Protein AF-A0A7S0AFU8-F1 (afdb_monomer_lite)

Secondary structure (DSSP, 8-state):
---SEETTEE-TTSBHHHHHHHHHHHHHTS-S---TTPPPP---------HHHHHHHHH---SS----EEEE-TTPBP-SS-S--TTEEEE--TTT-TTSS--SSTTS----SSEEEEEEE-GGGEEE-TT--EEEE--HHHHHHHHHHTTT--TTS-EEEEEEESEEETTTTEEES-EEEEEE-TTT-SSPPPHHHHHHHHHHHHT--GGGSHHHHHHHHTT-

Sequence (224 aa):
MDVLVWGDVDLATAEAECRMFWLESRFAELPEWRPRRARPLHLVSATPATQEALARAYQSDVGYVKDSFQFVHREGHYCISEPVTPLVLMWRDRQLSRYVVDTPDQEGKVLPERQAVVLELRGGGRLRTADHCIVAQLSEEGLVHAQGLAHGKGPKSKALLRCEVSSVDIMARQLAGVHAVAHVAARSRVWADSWGRIVFQHLHRQGEAGAISFDALMGIASGN

Foldseek 3Di:
DWDQDDDPDGCQFPFRLVGLVVCVVVVVVDDPDDDPPDDDDDDDHDDPLALVVLVCVLPDDPVDQAAWDKAAARRDGHDPPAPDDPRIDIAGDVSRRLPLAPDPDPRSPDDDPFHKWKWWQAPQQFTAASVGDGADGDDPVQQVVLCVQCVVPHHVDRWIFIWTFDDADLVVSYTHPIHTDHTDDCVRPVGTHHSVSSVSNRCVVVVVCPCRDSVVVSVVSVVD

Organism: NCBI:txid73915

Structure (mmCIF, N/CA/C/O backbone):
data_AF-A0A7S0AFU8-F1
#
_entry.id   AF-A0A7S0AFU8-F1
#
loop_
_atom_site.group_PDB
_atom_site.id
_atom_site.type_symbol
_atom_site.label_atom_id
_atom_site.label_alt_id
_atom_site.label_comp_id
_atom_site.label_asym_id
_atom_site.label_entity_id
_atom_site.label_seq_id
_atom_site.pdbx_PDB_ins_code
_atom_site.Cartn_x
_atom_site.Cartn_y
_atom_site.Cartn_z
_atom_site.occupancy
_atom_site.B_iso_or_equiv
_atom_site.auth_seq_id
_atom_site.auth_comp_id
_atom_site.auth_asym_id
_atom_site.auth_atom_id
_atom_site.pdbx_PDB_model_num
ATOM 1 N N . MET A 1 1 ? 12.570 -6.191 -7.787 1.00 86.50 1 MET A N 1
ATOM 2 C CA . MET A 1 1 ? 11.657 -5.035 -7.852 1.00 86.50 1 MET A CA 1
ATOM 3 C C . MET A 1 1 ? 12.382 -3.747 -7.531 1.00 86.50 1 MET A C 1
ATOM 5 O O . MET A 1 1 ? 12.033 -2.758 -8.137 1.00 86.50 1 MET A O 1
ATOM 9 N N . ASP A 1 2 ? 13.354 -3.727 -6.613 1.00 94.12 2 ASP A N 1
ATOM 10 C CA . ASP A 1 2 ? 14.108 -2.507 -6.315 1.00 94.12 2 ASP A CA 1
ATOM 11 C C . ASP A 1 2 ? 15.508 -2.849 -5.768 1.00 94.12 2 ASP A C 1
ATOM 13 O O . ASP A 1 2 ? 15.746 -4.000 -5.386 1.00 94.12 2 ASP A O 1
ATOM 17 N N . VAL A 1 3 ? 16.413 -1.871 -5.726 1.00 95.00 3 VAL A N 1
ATOM 18 C CA . VAL A 1 3 ? 17.765 -1.983 -5.159 1.00 95.00 3 VAL A CA 1
ATOM 19 C C . VAL A 1 3 ? 18.078 -0.750 -4.310 1.00 95.00 3 VAL A C 1
ATOM 21 O O . VAL A 1 3 ? 17.892 0.385 -4.739 1.00 95.00 3 VAL A O 1
ATOM 24 N N . LEU A 1 4 ? 18.531 -0.983 -3.076 1.00 95.44 4 LEU A N 1
ATOM 25 C CA . LEU A 1 4 ? 18.943 0.081 -2.147 1.00 95.44 4 LEU A CA 1
ATOM 26 C C . LEU A 1 4 ? 20.451 0.116 -1.958 1.00 95.44 4 LEU A C 1
ATOM 28 O O . LEU A 1 4 ? 21.018 1.178 -1.762 1.00 95.44 4 LEU A O 1
ATOM 32 N N . VAL A 1 5 ? 21.088 -1.051 -2.008 1.00 95.25 5 VAL A N 1
ATOM 33 C CA . VAL A 1 5 ? 22.531 -1.203 -1.864 1.00 95.25 5 VAL A CA 1
ATOM 34 C C . VAL A 1 5 ? 22.975 -2.307 -2.809 1.00 95.25 5 VAL A C 1
ATOM 36 O O . VAL A 1 5 ? 22.337 -3.363 -2.872 1.00 95.25 5 VAL A O 1
ATOM 39 N N . TRP A 1 6 ? 24.067 -2.078 -3.533 1.00 93.81 6 TRP A N 1
ATOM 40 C CA . TRP A 1 6 ? 24.709 -3.095 -4.358 1.00 93.81 6 TRP A CA 1
ATOM 41 C C . TRP A 1 6 ? 26.222 -3.058 -4.147 1.00 93.81 6 TRP A C 1
ATOM 43 O O . TRP A 1 6 ? 26.888 -2.121 -4.579 1.00 93.81 6 TRP A O 1
ATOM 53 N N . GLY A 1 7 ? 26.771 -4.087 -3.497 1.00 92.19 7 GLY A N 1
ATOM 54 C CA . GLY A 1 7 ? 28.172 -4.075 -3.079 1.00 92.19 7 GLY A CA 1
ATOM 55 C C . GLY A 1 7 ? 28.420 -2.967 -2.054 1.00 92.19 7 GLY A C 1
ATOM 56 O O . GLY A 1 7 ? 27.822 -2.978 -0.981 1.00 92.19 7 GLY A O 1
ATOM 57 N N . ASP A 1 8 ? 29.290 -2.028 -2.403 1.00 94.50 8 ASP A N 1
ATOM 58 C CA . ASP A 1 8 ? 29.643 -0.827 -1.642 1.00 94.50 8 ASP A CA 1
ATOM 59 C C . ASP A 1 8 ? 28.890 0.438 -2.099 1.00 94.50 8 ASP A C 1
ATOM 61 O O . ASP A 1 8 ? 29.089 1.512 -1.532 1.00 94.50 8 ASP A O 1
ATOM 65 N N . VAL A 1 9 ? 28.004 0.324 -3.094 1.00 94.94 9 VAL A N 1
ATOM 66 C CA . VAL A 1 9 ? 27.222 1.449 -3.618 1.00 94.94 9 VAL A CA 1
ATOM 67 C C . VAL A 1 9 ? 25.900 1.574 -2.865 1.00 94.94 9 VAL A C 1
ATOM 69 O O . VAL A 1 9 ? 25.057 0.675 -2.931 1.00 94.94 9 VAL A O 1
ATOM 72 N N . ASP A 1 10 ? 25.708 2.708 -2.187 1.00 95.12 10 ASP A N 1
ATOM 73 C CA . ASP A 1 10 ? 24.428 3.124 -1.608 1.00 95.12 10 ASP A CA 1
ATOM 74 C C . ASP A 1 10 ? 23.585 3.856 -2.661 1.00 95.12 10 ASP A C 1
ATOM 76 O O . ASP A 1 10 ? 24.019 4.833 -3.271 1.00 95.12 10 ASP A O 1
ATOM 80 N N . LEU A 1 11 ? 22.373 3.357 -2.878 1.00 95.81 11 LEU A N 1
ATOM 81 C CA . LEU A 1 11 ? 21.388 3.876 -3.817 1.00 95.81 11 LEU A CA 1
ATOM 82 C C . LEU A 1 11 ? 20.116 4.344 -3.100 1.00 95.81 11 LEU A C 1
ATOM 84 O O . LEU A 1 11 ? 19.164 4.725 -3.770 1.00 95.81 11 LEU A O 1
ATOM 88 N N . ALA A 1 12 ? 20.048 4.332 -1.766 1.00 91.62 12 ALA A N 1
ATOM 89 C CA . ALA A 1 12 ? 18.818 4.628 -1.027 1.00 91.62 12 ALA A CA 1
ATOM 90 C C . ALA A 1 12 ? 18.264 6.039 -1.300 1.00 91.62 12 ALA A C 1
ATOM 92 O O . ALA A 1 12 ? 17.051 6.246 -1.265 1.00 91.62 12 ALA A O 1
ATOM 93 N N . THR A 1 13 ? 19.143 6.999 -1.597 1.00 92.25 13 THR A N 1
ATOM 94 C CA . THR A 1 13 ? 18.786 8.391 -1.913 1.00 92.25 13 THR A CA 1
ATOM 95 C C . THR A 1 13 ? 18.665 8.671 -3.410 1.00 92.25 13 THR A C 1
ATOM 97 O O . THR A 1 13 ? 18.338 9.796 -3.778 1.00 92.25 13 THR A O 1
ATOM 100 N N . ALA A 1 14 ? 18.924 7.682 -4.269 1.00 96.50 14 ALA A N 1
ATOM 101 C CA . ALA A 1 14 ? 18.793 7.839 -5.708 1.00 96.50 14 ALA A CA 1
ATOM 102 C C . ALA A 1 14 ? 17.320 7.806 -6.144 1.00 96.50 14 ALA A C 1
ATOM 104 O O . ALA A 1 14 ? 16.474 7.128 -5.549 1.00 96.50 14 ALA A O 1
ATOM 105 N N . GLU A 1 15 ? 17.034 8.506 -7.236 1.00 97.50 15 GLU A N 1
ATOM 106 C CA . GLU A 1 15 ? 15.752 8.445 -7.932 1.00 97.50 15 GLU A CA 1
ATOM 107 C C . GLU A 1 15 ? 15.423 7.007 -8.352 1.00 97.50 15 GLU A C 1
ATOM 109 O O . GLU A 1 15 ? 16.309 6.227 -8.715 1.00 97.50 15 GLU A O 1
ATOM 114 N N . ALA A 1 16 ? 14.140 6.641 -8.325 1.00 96.94 16 ALA A N 1
ATOM 115 C CA . ALA A 1 16 ? 13.694 5.305 -8.696 1.00 96.94 16 ALA A CA 1
ATOM 116 C C . ALA A 1 16 ? 14.184 4.887 -10.087 1.00 96.94 16 ALA A C 1
ATOM 118 O O . ALA A 1 16 ? 14.636 3.758 -10.231 1.00 96.94 16 ALA A O 1
ATOM 119 N N . GLU A 1 17 ? 14.160 5.769 -11.089 1.00 96.56 17 GLU A N 1
ATOM 120 C CA . GLU A 1 17 ? 14.637 5.445 -12.442 1.00 96.56 17 GLU A CA 1
ATOM 121 C C . GLU A 1 17 ? 16.113 5.014 -12.453 1.00 96.56 17 GLU A C 1
ATOM 123 O O . GLU A 1 17 ? 16.451 3.990 -13.050 1.00 96.56 17 GLU A O 1
ATOM 128 N N . CYS A 1 18 ? 16.972 5.712 -11.703 1.00 96.88 18 CYS A N 1
ATOM 129 C CA . CYS A 1 18 ? 18.376 5.338 -11.528 1.00 96.88 18 CYS A CA 1
ATOM 130 C C . CYS A 1 18 ? 18.518 3.964 -10.853 1.00 96.88 18 CYS A C 1
ATOM 132 O O . CYS A 1 18 ? 19.282 3.113 -11.316 1.00 96.88 18 CYS A O 1
ATOM 134 N N . ARG A 1 19 ? 17.740 3.708 -9.793 1.00 97.19 19 ARG A N 1
ATOM 135 C CA . ARG A 1 19 ? 17.764 2.427 -9.063 1.00 97.19 19 ARG A CA 1
ATOM 136 C C . ARG A 1 19 ? 17.305 1.269 -9.945 1.00 97.19 19 ARG A C 1
ATOM 138 O O . ARG A 1 19 ? 17.951 0.224 -9.960 1.00 97.19 19 ARG A O 1
ATOM 145 N N . MET A 1 20 ? 16.244 1.461 -10.727 1.00 96.31 20 MET A N 1
ATOM 146 C CA . MET A 1 20 ? 15.755 0.446 -11.662 1.00 96.31 20 MET A CA 1
ATOM 147 C C . MET A 1 20 ? 16.785 0.167 -12.756 1.00 96.31 20 MET A C 1
ATOM 149 O O . MET A 1 20 ? 17.141 -0.992 -12.951 1.00 96.31 20 MET A O 1
ATOM 153 N N . PHE A 1 21 ? 17.341 1.203 -13.391 1.00 95.56 21 PHE A N 1
ATOM 154 C CA . PHE A 1 21 ? 18.407 1.046 -14.384 1.00 95.56 21 PHE A CA 1
ATOM 155 C C . PHE A 1 21 ? 19.613 0.280 -13.818 1.00 95.56 21 PHE A C 1
ATOM 157 O O . PHE A 1 21 ? 20.119 -0.656 -14.443 1.00 95.56 21 PHE A O 1
ATOM 164 N N . TRP A 1 22 ? 20.054 0.638 -12.607 1.00 96.12 22 TRP A N 1
ATOM 165 C CA . TRP A 1 22 ? 21.162 -0.038 -11.939 1.00 96.12 22 TRP A CA 1
ATOM 166 C C . TRP A 1 22 ? 20.851 -1.509 -11.666 1.00 96.12 22 TRP A C 1
ATOM 168 O O . TRP A 1 22 ? 21.683 -2.375 -11.941 1.00 96.12 22 TRP A O 1
ATOM 178 N N . LEU A 1 23 ? 19.654 -1.801 -11.147 1.00 95.75 23 LEU A N 1
ATOM 179 C CA . LEU A 1 23 ? 19.212 -3.166 -10.886 1.00 95.75 23 LEU A CA 1
ATOM 180 C C . LEU A 1 23 ? 19.232 -4.001 -12.167 1.00 95.75 23 LEU A C 1
ATOM 182 O O . LEU A 1 23 ? 19.777 -5.098 -12.143 1.00 95.75 23 LEU A O 1
ATOM 186 N N . GLU A 1 24 ? 18.673 -3.501 -13.269 1.00 95.31 24 GLU A N 1
ATOM 187 C CA . GLU A 1 24 ? 18.643 -4.233 -14.540 1.00 95.31 24 GLU A CA 1
ATOM 188 C C . GLU A 1 24 ? 20.052 -4.512 -15.072 1.00 95.31 24 GLU A C 1
ATOM 190 O O . GLU A 1 24 ? 20.374 -5.659 -15.389 1.00 95.31 24 GLU A O 1
ATOM 195 N N . SER A 1 25 ? 20.909 -3.488 -15.088 1.00 94.50 25 SER A N 1
ATOM 196 C CA . SER A 1 25 ? 22.300 -3.596 -15.538 1.00 94.50 25 SER A CA 1
ATOM 197 C C . SER A 1 25 ? 23.081 -4.635 -14.726 1.00 94.50 25 SER A C 1
ATOM 199 O O . SER A 1 25 ? 23.663 -5.567 -15.280 1.00 94.50 25 SER A O 1
ATOM 201 N N . ARG A 1 26 ? 23.014 -4.559 -13.392 1.00 94.12 26 ARG A N 1
ATOM 202 C CA . ARG A 1 26 ? 23.728 -5.497 -12.516 1.00 94.12 26 ARG A CA 1
ATOM 203 C C . ARG A 1 26 ? 23.141 -6.896 -12.514 1.00 94.12 26 ARG A C 1
ATOM 205 O O . ARG A 1 26 ? 23.872 -7.865 -12.322 1.00 94.12 26 ARG A O 1
ATOM 212 N N . PHE A 1 27 ? 21.837 -7.022 -12.726 1.00 92.75 27 PHE A N 1
ATOM 213 C CA . PHE A 1 27 ? 21.200 -8.325 -12.832 1.00 92.75 27 PHE A CA 1
ATOM 214 C C . PHE A 1 27 ? 21.650 -9.072 -14.093 1.00 92.75 27 PHE A C 1
ATOM 216 O O . PHE A 1 27 ? 21.851 -10.284 -14.027 1.00 92.75 27 PHE A O 1
ATOM 223 N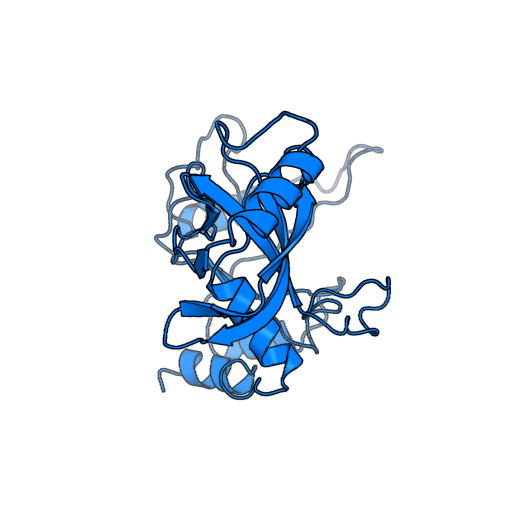 N . ALA A 1 28 ? 21.852 -8.362 -15.210 1.00 92.81 28 ALA A N 1
ATOM 224 C CA . ALA A 1 28 ? 22.353 -8.935 -16.461 1.00 92.81 28 ALA A CA 1
ATOM 225 C C . ALA A 1 28 ? 23.799 -9.460 -16.356 1.00 92.81 28 ALA A C 1
ATOM 227 O O . ALA A 1 28 ? 24.170 -10.386 -17.072 1.00 92.81 28 ALA A O 1
ATOM 228 N N . GLU A 1 29 ? 24.600 -8.906 -15.444 1.00 91.94 29 GLU A N 1
ATOM 229 C CA . GLU A 1 29 ? 25.978 -9.344 -15.174 1.00 91.94 29 GLU A CA 1
ATOM 230 C C . GLU A 1 29 ? 26.063 -10.561 -14.233 1.00 91.94 29 GLU A C 1
ATOM 232 O O . GLU A 1 29 ? 27.147 -11.116 -14.034 1.00 91.94 29 GLU A O 1
ATOM 237 N N . LEU A 1 30 ? 24.951 -10.985 -13.615 1.00 88.81 30 LEU A N 1
ATOM 238 C CA . LEU A 1 30 ? 24.981 -12.109 -12.681 1.00 88.81 30 LEU A CA 1
ATOM 239 C C . LEU A 1 30 ? 25.351 -13.409 -13.409 1.00 88.81 30 LEU A C 1
ATOM 241 O O . LEU A 1 30 ? 24.742 -13.737 -14.428 1.00 88.81 30 LEU A O 1
ATOM 245 N N . PRO A 1 31 ? 26.278 -14.212 -12.855 1.00 84.56 31 PRO A N 1
ATOM 246 C CA . PRO A 1 31 ? 26.630 -15.484 -13.459 1.00 84.56 31 PRO A CA 1
ATOM 247 C C . PRO A 1 31 ? 25.420 -16.426 -13.473 1.00 84.56 31 PRO A C 1
ATOM 249 O O . PRO A 1 31 ? 24.636 -16.482 -12.518 1.00 84.56 31 PRO A O 1
ATOM 252 N N . GLU A 1 32 ? 25.309 -17.226 -14.536 1.00 78.38 32 GLU A N 1
ATOM 253 C CA . GLU A 1 32 ? 24.321 -18.310 -14.626 1.00 78.38 32 GLU A CA 1
ATOM 254 C C . GLU A 1 32 ? 24.517 -19.338 -13.504 1.00 78.38 32 GLU A C 1
ATOM 256 O O . GLU A 1 32 ? 23.560 -19.928 -12.994 1.00 78.38 32 GLU A O 1
ATOM 261 N N . TRP A 1 33 ? 25.772 -19.526 -13.079 1.00 75.62 33 TRP A N 1
ATOM 262 C CA . TRP A 1 33 ? 26.111 -20.389 -11.960 1.00 75.62 33 TRP A CA 1
ATOM 263 C C . TRP A 1 33 ? 25.533 -19.837 -10.656 1.00 75.62 33 TRP A C 1
ATOM 265 O O . TRP A 1 33 ? 25.866 -18.737 -10.211 1.00 75.62 33 TRP A O 1
ATOM 275 N N . ARG A 1 34 ? 24.694 -20.645 -10.002 1.00 77.06 34 ARG A N 1
ATOM 276 C CA . ARG A 1 34 ? 24.129 -20.334 -8.689 1.00 77.06 34 ARG A CA 1
ATOM 277 C C . ARG A 1 34 ? 24.609 -21.348 -7.647 1.00 77.06 34 ARG A C 1
ATOM 279 O O . ARG A 1 34 ? 24.618 -22.551 -7.926 1.00 77.06 34 ARG A O 1
ATOM 286 N N . PRO A 1 35 ? 24.964 -20.910 -6.424 1.00 79.19 35 PRO A N 1
ATOM 287 C CA . PRO A 1 35 ? 25.248 -21.826 -5.326 1.00 79.19 35 PRO A CA 1
ATOM 288 C C . PRO A 1 35 ? 24.086 -22.804 -5.114 1.00 79.19 35 PRO A C 1
ATOM 290 O O . PRO A 1 35 ? 22.927 -22.406 -5.185 1.00 79.19 35 PRO A O 1
ATOM 293 N N . ARG A 1 36 ? 24.369 -24.066 -4.760 1.00 79.62 36 ARG A N 1
ATOM 294 C CA . ARG A 1 36 ? 23.344 -25.127 -4.595 1.00 79.62 36 ARG A CA 1
ATOM 295 C C . ARG A 1 36 ? 22.186 -24.781 -3.645 1.00 79.62 36 ARG A C 1
ATOM 297 O O . ARG A 1 36 ? 21.141 -25.416 -3.711 1.00 79.62 36 ARG A O 1
ATOM 304 N N . ARG A 1 37 ? 22.379 -23.827 -2.731 1.00 85.81 37 ARG A N 1
ATOM 305 C CA . ARG A 1 37 ? 21.369 -23.380 -1.754 1.00 85.81 37 ARG A CA 1
ATOM 306 C C . ARG A 1 37 ? 20.772 -22.007 -2.075 1.00 85.81 37 ARG A C 1
ATOM 308 O O . ARG A 1 37 ? 19.931 -21.531 -1.318 1.00 85.81 37 ARG A O 1
ATOM 315 N N . ALA A 1 38 ? 21.209 -21.361 -3.153 1.00 84.81 38 ALA A N 1
ATOM 316 C CA . ALA A 1 38 ? 20.675 -20.071 -3.556 1.00 84.81 38 ALA A CA 1
ATOM 317 C C . ALA A 1 38 ? 19.287 -20.251 -4.180 1.00 84.81 38 ALA A C 1
ATOM 319 O O . ALA A 1 38 ? 19.050 -21.173 -4.962 1.00 84.81 38 ALA A O 1
ATOM 320 N N . ARG A 1 39 ? 18.362 -19.357 -3.832 1.00 86.75 39 ARG A N 1
ATOM 321 C CA . ARG A 1 39 ? 17.075 -19.270 -4.524 1.00 86.75 39 ARG A CA 1
ATOM 322 C C . ARG A 1 39 ? 17.283 -18.608 -5.891 1.00 86.75 39 ARG A C 1
ATOM 324 O O . ARG A 1 39 ? 18.128 -17.714 -5.989 1.00 86.75 39 ARG A O 1
ATOM 331 N N . PRO A 1 40 ? 16.534 -19.014 -6.931 1.00 84.50 40 PRO A N 1
ATOM 332 C CA . PRO A 1 40 ? 16.529 -18.286 -8.189 1.00 84.50 40 PRO A CA 1
ATOM 333 C C . PRO A 1 40 ? 16.083 -16.850 -7.932 1.00 84.50 40 PRO A C 1
ATOM 335 O O . PRO A 1 40 ? 15.083 -16.617 -7.251 1.00 84.50 40 PRO A O 1
ATOM 338 N N . LEU A 1 41 ? 16.839 -15.898 -8.464 1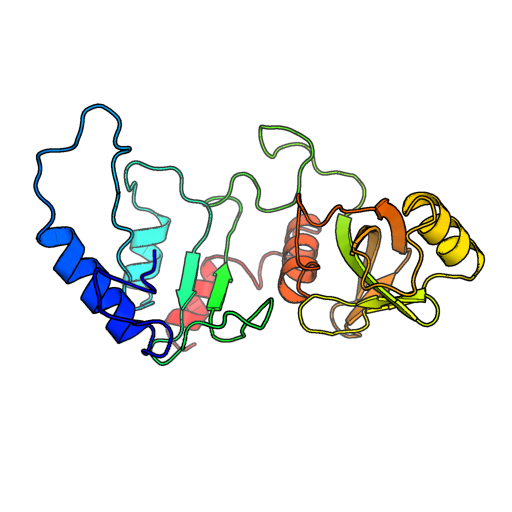.00 86.94 41 LEU A N 1
ATOM 339 C CA . LEU A 1 41 ? 16.399 -14.517 -8.537 1.00 86.94 41 LEU A CA 1
ATOM 340 C C . LEU A 1 41 ? 15.727 -14.315 -9.891 1.00 86.94 41 LEU A C 1
ATOM 342 O O . LEU A 1 41 ? 16.235 -14.797 -10.905 1.00 86.94 41 LEU A O 1
ATOM 346 N N . HIS A 1 42 ? 14.613 -13.593 -9.888 1.00 87.62 42 HIS A N 1
ATOM 347 C CA . HIS A 1 42 ? 13.917 -13.149 -11.088 1.00 87.62 42 HIS A CA 1
ATOM 348 C C . HIS A 1 42 ? 13.850 -11.627 -11.067 1.00 87.62 42 HIS A C 1
ATOM 350 O O . HIS A 1 42 ? 13.452 -11.026 -10.065 1.00 87.62 42 HIS A O 1
ATOM 356 N N . LEU A 1 43 ? 14.265 -11.012 -12.169 1.00 90.12 43 LEU A N 1
ATOM 357 C CA . LEU A 1 43 ? 14.122 -9.581 -12.363 1.00 90.12 43 LEU A CA 1
ATOM 358 C C . LEU A 1 43 ? 12.665 -9.275 -12.712 1.00 90.12 43 LEU A C 1
ATOM 360 O O . LEU A 1 43 ? 12.073 -9.909 -13.582 1.00 90.12 43 LEU A O 1
ATOM 364 N N . VAL A 1 44 ? 12.103 -8.289 -12.024 1.00 90.44 44 VAL A N 1
ATOM 365 C CA . VAL A 1 44 ? 10.840 -7.659 -12.407 1.00 90.44 44 VAL A CA 1
ATOM 366 C C . VAL A 1 44 ? 11.224 -6.290 -12.937 1.00 90.44 44 VAL A C 1
ATOM 368 O O . VAL A 1 44 ? 11.581 -5.419 -12.144 1.00 90.44 44 VAL A O 1
ATOM 371 N N . SER A 1 45 ? 11.238 -6.161 -14.261 1.00 89.31 45 SER A N 1
ATOM 372 C CA . SER A 1 45 ? 11.642 -4.938 -14.950 1.00 89.31 45 SER A CA 1
ATOM 373 C C . SER A 1 45 ? 10.631 -3.820 -14.754 1.00 89.31 45 SER A C 1
ATOM 375 O O . SER A 1 45 ? 9.418 -4.038 -14.836 1.00 89.31 45 SER A O 1
ATOM 377 N N . ALA A 1 46 ? 11.142 -2.612 -14.532 1.00 92.75 46 ALA A N 1
ATOM 378 C CA . ALA A 1 46 ? 10.328 -1.411 -14.551 1.00 92.75 46 ALA A CA 1
ATOM 379 C C . ALA A 1 46 ? 10.128 -0.982 -16.007 1.00 92.75 46 ALA A C 1
ATOM 381 O O . ALA A 1 46 ? 11.073 -0.920 -16.786 1.00 92.75 46 ALA A O 1
ATOM 382 N N . THR A 1 47 ? 8.891 -0.680 -16.384 1.00 93.38 47 THR A N 1
ATOM 383 C CA . THR A 1 47 ? 8.573 -0.180 -17.725 1.00 93.38 47 THR A CA 1
ATOM 384 C C . THR A 1 47 ? 7.777 1.112 -17.609 1.00 93.38 47 THR A C 1
ATOM 386 O O . THR A 1 47 ? 7.049 1.291 -16.627 1.00 93.38 47 THR A O 1
ATOM 389 N N . PRO A 1 48 ? 7.902 2.042 -18.574 1.00 94.31 48 PRO A N 1
ATOM 390 C CA . PRO A 1 48 ? 7.016 3.193 -18.635 1.00 94.31 48 PRO A CA 1
ATOM 391 C C . PRO A 1 48 ? 5.555 2.737 -18.623 1.00 94.31 48 PRO A C 1
ATOM 393 O O . PRO A 1 48 ? 5.184 1.837 -19.374 1.00 94.31 48 PRO A O 1
ATOM 396 N N . ALA A 1 49 ? 4.731 3.367 -17.788 1.00 94.12 49 ALA A N 1
ATOM 397 C CA . ALA A 1 49 ? 3.316 3.037 -17.632 1.00 94.12 49 ALA A CA 1
ATOM 398 C C . ALA A 1 49 ? 2.465 3.565 -18.804 1.00 94.12 49 ALA A C 1
ATOM 400 O O . ALA A 1 49 ? 1.514 4.315 -18.599 1.00 94.12 49 ALA A O 1
ATOM 401 N N . THR A 1 50 ? 2.830 3.214 -20.040 1.00 94.44 50 THR A N 1
ATOM 402 C CA . THR A 1 50 ? 2.010 3.513 -21.219 1.00 94.44 50 THR A CA 1
ATOM 403 C C . THR A 1 50 ? 0.825 2.562 -21.289 1.00 94.44 50 THR A C 1
ATOM 405 O O . THR A 1 50 ? 0.840 1.470 -20.712 1.00 94.44 50 THR A O 1
ATOM 408 N N . GLN A 1 51 ? -0.196 2.956 -22.044 1.00 94.38 51 GLN A N 1
ATOM 409 C CA . GLN A 1 51 ? -1.374 2.134 -22.284 1.00 94.38 51 GLN A CA 1
ATOM 410 C C . GLN A 1 51 ? -0.998 0.748 -22.845 1.00 94.38 51 GLN A C 1
ATOM 412 O O . GLN A 1 51 ? -1.481 -0.280 -22.372 1.00 94.38 51 GLN A O 1
ATOM 417 N N . GLU A 1 52 ? -0.074 0.693 -23.805 1.00 95.06 52 GLU A N 1
ATOM 418 C CA . GLU A 1 52 ? 0.382 -0.555 -24.424 1.00 95.06 52 GLU A CA 1
ATOM 419 C C . GLU A 1 52 ? 1.153 -1.435 -23.437 1.00 95.06 52 GLU A C 1
ATOM 421 O O . GLU A 1 52 ? 0.984 -2.658 -23.433 1.00 95.06 52 GLU A O 1
ATOM 426 N N . ALA A 1 53 ? 2.003 -0.828 -22.601 1.00 94.56 53 ALA A N 1
ATOM 427 C CA . ALA A 1 53 ? 2.766 -1.545 -21.587 1.00 94.56 53 ALA A CA 1
ATOM 428 C C . ALA A 1 53 ? 1.839 -2.151 -20.525 1.00 94.56 53 ALA A C 1
ATOM 430 O O . ALA A 1 53 ? 1.996 -3.323 -20.177 1.00 94.56 53 ALA A O 1
ATOM 431 N N . LEU A 1 54 ? 0.833 -1.396 -20.073 1.00 95.19 54 LEU A N 1
ATOM 432 C CA . LEU A 1 54 ? -0.169 -1.862 -19.115 1.00 95.19 54 LEU A CA 1
ATOM 433 C C . LEU A 1 54 ? -1.033 -2.985 -19.686 1.00 95.19 54 LEU A C 1
ATOM 435 O O . LEU A 1 54 ? -1.156 -4.029 -19.048 1.00 95.19 54 LEU A O 1
ATOM 439 N N . ALA A 1 55 ? -1.568 -2.825 -20.901 1.00 95.44 55 ALA A N 1
ATOM 440 C CA . ALA A 1 55 ? -2.341 -3.873 -21.573 1.00 95.44 55 ALA A CA 1
ATOM 441 C C . ALA A 1 55 ? -1.535 -5.169 -21.707 1.00 95.44 55 ALA A C 1
ATOM 443 O O . ALA A 1 55 ? -2.017 -6.253 -21.365 1.00 95.44 55 ALA A O 1
ATOM 444 N N . ARG A 1 56 ? -0.274 -5.053 -22.141 1.00 94.88 56 ARG A N 1
ATOM 445 C CA . ARG A 1 56 ? 0.631 -6.195 -22.263 1.00 94.88 56 ARG A CA 1
ATOM 446 C C . ARG A 1 56 ? 0.879 -6.850 -20.911 1.00 94.88 56 ARG A C 1
ATOM 448 O O . ARG A 1 56 ? 0.716 -8.058 -20.807 1.00 94.88 56 ARG A O 1
ATOM 455 N N . ALA A 1 57 ? 1.235 -6.076 -19.886 1.00 93.38 57 ALA A N 1
ATOM 456 C CA . ALA A 1 57 ? 1.509 -6.592 -18.547 1.00 93.38 57 ALA A CA 1
ATOM 457 C C . ALA A 1 57 ? 0.272 -7.234 -17.900 1.00 93.38 57 ALA A C 1
ATOM 459 O O . ALA A 1 57 ? 0.405 -8.194 -17.142 1.00 93.38 57 ALA A O 1
ATOM 460 N N . TYR A 1 58 ? -0.932 -6.748 -18.210 1.00 95.19 58 TYR A N 1
ATOM 461 C CA . TYR A 1 58 ? -2.192 -7.292 -17.705 1.00 95.19 58 TYR A CA 1
ATOM 462 C C . TYR A 1 58 ? -2.501 -8.667 -18.303 1.00 95.19 58 TYR A C 1
ATOM 464 O O . TYR A 1 58 ? -2.869 -9.593 -17.576 1.00 95.19 58 TYR A O 1
ATOM 472 N N . GLN A 1 59 ? -2.260 -8.831 -19.604 1.00 93.12 59 GLN A N 1
ATOM 473 C CA . GLN A 1 59 ? -2.613 -10.036 -20.359 1.00 93.12 59 GLN A CA 1
ATOM 474 C C . GLN A 1 59 ? -1.499 -11.088 -20.411 1.00 93.12 59 GLN A C 1
ATOM 476 O O . GLN A 1 59 ? -1.792 -12.273 -20.542 1.00 93.12 59 GLN A O 1
ATOM 481 N N . SER A 1 60 ? -0.228 -10.689 -20.311 1.00 90.88 60 SER A N 1
ATOM 482 C CA . SER A 1 60 ? 0.899 -11.603 -20.510 1.00 90.88 60 SER A CA 1
ATOM 483 C C . SER A 1 60 ? 1.023 -12.644 -19.401 1.00 90.88 60 SER A C 1
ATOM 485 O O . SER A 1 60 ? 0.835 -12.346 -18.222 1.00 90.88 60 SER A O 1
ATOM 487 N N . ASP A 1 61 ? 1.408 -13.864 -19.760 1.00 89.38 61 ASP A N 1
ATOM 488 C CA . ASP A 1 61 ? 1.972 -14.801 -18.794 1.00 89.38 61 ASP A CA 1
ATOM 489 C C . ASP A 1 61 ? 3.475 -14.520 -18.665 1.00 89.38 61 ASP A C 1
ATOM 491 O O . ASP A 1 61 ? 4.198 -14.450 -19.659 1.00 89.38 61 ASP A O 1
ATOM 495 N N . VAL A 1 62 ? 3.931 -14.305 -17.435 1.00 86.31 62 VAL A N 1
ATOM 496 C CA . VAL A 1 62 ? 5.328 -13.995 -17.093 1.00 86.31 62 VAL A CA 1
ATOM 497 C C . VAL A 1 62 ? 5.995 -15.142 -16.325 1.00 86.31 62 VAL A C 1
ATOM 499 O O . VAL A 1 62 ? 7.072 -14.970 -15.758 1.00 86.31 62 VAL A O 1
ATOM 502 N N . GLY A 1 63 ? 5.364 -16.324 -16.298 1.00 87.50 63 GLY A N 1
ATOM 503 C CA . GLY A 1 63 ? 5.871 -17.517 -15.614 1.00 87.50 63 GLY A CA 1
ATOM 504 C C . GLY A 1 63 ? 5.677 -17.491 -14.096 1.00 87.50 63 GLY A C 1
ATOM 505 O O . GLY A 1 63 ? 6.204 -18.348 -13.388 1.00 87.50 63 GLY A O 1
ATOM 506 N N . TYR A 1 64 ? 4.928 -16.513 -13.586 1.00 87.62 64 TYR A N 1
ATOM 507 C CA . TYR A 1 64 ? 4.507 -16.425 -12.194 1.00 87.62 64 TYR A CA 1
ATOM 508 C C . TYR A 1 64 ? 3.117 -15.797 -12.083 1.00 87.62 64 TYR A C 1
ATOM 510 O O . TYR A 1 64 ? 2.675 -15.036 -12.945 1.00 87.62 64 TYR A O 1
ATOM 518 N N . VAL A 1 65 ? 2.429 -16.115 -10.986 1.00 87.19 65 VAL A N 1
ATOM 519 C CA . VAL A 1 65 ? 1.120 -15.538 -10.673 1.00 87.19 65 VAL A CA 1
ATOM 520 C C . VAL A 1 65 ? 1.318 -14.071 -10.308 1.00 87.19 65 VAL A C 1
ATOM 522 O O . VAL A 1 65 ? 2.019 -13.757 -9.344 1.00 87.19 65 VAL A O 1
ATOM 525 N N . LYS A 1 66 ? 0.723 -13.179 -11.102 1.00 90.69 66 LYS A N 1
ATOM 526 C CA . LYS A 1 66 ? 0.677 -11.744 -10.807 1.00 90.69 66 LYS A CA 1
ATOM 527 C C . LYS A 1 66 ? -0.154 -11.504 -9.541 1.00 90.69 66 LYS A C 1
ATOM 529 O O . LYS A 1 66 ? -0.916 -12.367 -9.127 1.00 90.69 66 LYS A O 1
ATOM 534 N N . ASP A 1 67 ? 0.034 -10.352 -8.909 1.00 91.44 67 ASP A N 1
ATOM 535 C CA . ASP A 1 67 ? -0.797 -9.928 -7.770 1.00 91.44 67 ASP A CA 1
ATOM 536 C C . ASP A 1 67 ? -1.272 -8.487 -7.952 1.00 91.44 67 ASP A C 1
ATOM 538 O O . ASP A 1 67 ? -2.445 -8.178 -7.782 1.00 91.44 67 ASP A O 1
ATOM 542 N N . SER A 1 68 ? -0.379 -7.594 -8.367 1.00 93.88 68 SER A N 1
ATOM 543 C CA . SER A 1 68 ? -0.694 -6.177 -8.527 1.00 93.88 68 SER A CA 1
ATOM 544 C C . SER A 1 68 ? 0.196 -5.521 -9.570 1.00 93.88 68 SER A C 1
ATOM 546 O O . SER A 1 68 ? 1.302 -5.9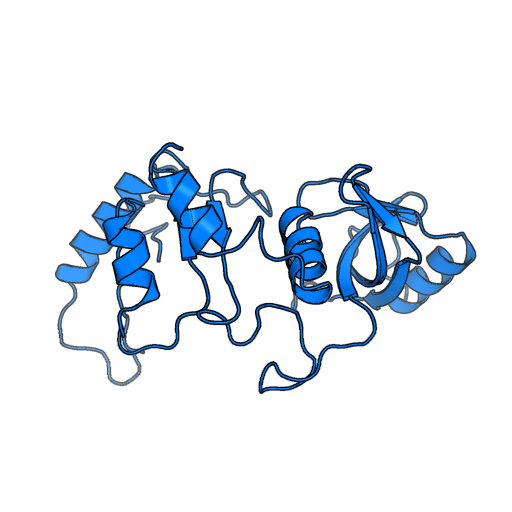95 -9.833 1.00 93.88 68 SER A O 1
ATOM 548 N N . PHE A 1 69 ? -0.234 -4.367 -10.063 1.00 95.06 69 PHE A N 1
ATOM 549 C CA . PHE A 1 69 ? 0.672 -3.368 -10.606 1.00 95.06 69 PHE A CA 1
ATOM 550 C C . PHE A 1 69 ? 1.204 -2.475 -9.497 1.00 95.06 69 PHE A C 1
ATOM 552 O O . PHE A 1 69 ? 0.460 -2.029 -8.622 1.00 95.06 69 PHE A O 1
ATOM 559 N N . GLN A 1 70 ? 2.501 -2.203 -9.568 1.00 95.00 70 GLN A N 1
ATOM 560 C CA . GLN A 1 70 ? 3.168 -1.223 -8.734 1.00 95.00 70 GLN A CA 1
ATOM 561 C C . GLN A 1 70 ? 3.626 -0.076 -9.631 1.00 95.00 70 GLN A C 1
ATOM 563 O O . GLN A 1 70 ? 4.451 -0.263 -10.522 1.00 95.00 70 GLN A O 1
ATOM 568 N N . PHE A 1 71 ? 3.077 1.106 -9.391 1.00 95.81 71 PHE A N 1
ATOM 569 C CA . PHE A 1 71 ? 3.471 2.338 -10.054 1.00 95.81 71 PHE A CA 1
ATOM 570 C C . PHE A 1 71 ? 4.458 3.063 -9.162 1.00 95.81 71 PHE A C 1
ATOM 572 O O . PHE A 1 71 ? 4.181 3.281 -7.985 1.00 95.81 71 PHE A O 1
ATOM 579 N N . VAL A 1 72 ? 5.601 3.435 -9.721 1.00 95.88 72 VAL A N 1
ATOM 580 C CA . VAL A 1 72 ? 6.652 4.165 -9.015 1.00 95.88 72 VAL A CA 1
ATOM 581 C C . VAL A 1 72 ? 6.948 5.424 -9.814 1.00 95.88 72 VAL A C 1
ATOM 583 O O . VAL A 1 72 ? 7.205 5.350 -11.016 1.00 95.88 72 VAL A O 1
ATOM 586 N N . HIS A 1 73 ? 6.890 6.581 -9.162 1.00 96.75 73 HIS A N 1
ATOM 587 C CA . HIS A 1 73 ? 7.298 7.836 -9.778 1.00 96.75 73 HIS A CA 1
ATOM 588 C C . HIS A 1 73 ? 8.797 7.788 -10.094 1.00 96.75 73 HIS A C 1
ATOM 590 O O . HIS A 1 73 ? 9.584 7.396 -9.234 1.00 96.75 73 HIS A O 1
ATOM 596 N N . ARG A 1 74 ? 9.201 8.201 -11.302 1.00 96.69 74 ARG A N 1
ATOM 597 C CA . ARG A 1 74 ? 10.596 8.081 -11.777 1.00 96.69 74 ARG A CA 1
ATOM 598 C C . ARG A 1 74 ? 11.594 8.782 -10.861 1.00 96.69 74 ARG A C 1
ATOM 600 O O . ARG A 1 74 ? 12.590 8.188 -10.469 1.00 96.69 74 ARG A O 1
ATOM 607 N N . GLU A 1 75 ? 11.241 9.986 -10.435 1.00 96.69 75 GLU A N 1
ATOM 608 C CA . GLU A 1 75 ? 12.033 10.826 -9.527 1.00 96.69 75 GLU A CA 1
ATOM 609 C C . GLU A 1 75 ? 11.796 10.477 -8.041 1.00 96.69 75 GLU A C 1
ATOM 611 O O . GLU A 1 75 ? 12.235 11.175 -7.135 1.00 96.69 75 GLU A O 1
ATOM 616 N N . GLY A 1 76 ? 11.042 9.411 -7.750 1.00 94.81 76 GLY A N 1
ATOM 617 C CA . GLY A 1 76 ? 10.717 9.026 -6.382 1.00 94.81 76 GLY A CA 1
ATOM 618 C C . GLY A 1 76 ? 11.911 8.416 -5.657 1.00 94.81 76 GLY A C 1
ATOM 619 O O . GLY A 1 76 ? 12.443 7.389 -6.077 1.00 94.81 76 GLY A O 1
ATOM 620 N N . HIS A 1 77 ? 12.306 9.012 -4.536 1.00 93.69 77 HIS A N 1
ATOM 621 C CA . HIS A 1 77 ? 13.328 8.440 -3.659 1.00 93.69 77 HIS A CA 1
ATOM 622 C C . HIS A 1 77 ? 12.737 7.313 -2.803 1.00 93.69 77 HIS A C 1
ATOM 624 O O . HIS A 1 77 ? 11.534 7.292 -2.515 1.00 93.69 77 HIS A O 1
ATOM 630 N N . TYR A 1 78 ? 13.580 6.384 -2.349 1.00 93.00 78 TYR A N 1
ATOM 631 C CA . TYR A 1 78 ? 13.127 5.347 -1.429 1.00 93.00 78 TYR A CA 1
ATOM 632 C C . TYR A 1 78 ? 12.871 5.933 -0.036 1.00 93.00 78 TYR A C 1
ATOM 634 O O . TYR A 1 78 ? 13.762 6.514 0.581 1.00 93.00 78 TYR A O 1
ATOM 642 N N . CYS A 1 79 ? 11.659 5.756 0.494 1.00 89.62 79 CYS A N 1
ATOM 643 C CA . CYS A 1 79 ? 11.309 6.257 1.821 1.00 89.62 79 CYS A CA 1
ATOM 644 C C . CYS A 1 79 ? 11.376 5.137 2.866 1.00 89.62 79 CYS A C 1
ATOM 646 O O . CYS A 1 79 ? 10.567 4.213 2.856 1.00 89.62 79 CYS A O 1
ATOM 648 N N . ILE A 1 80 ? 12.353 5.221 3.775 1.00 84.19 80 ILE A N 1
ATOM 649 C CA . ILE A 1 80 ? 12.556 4.242 4.862 1.00 84.19 80 ILE A CA 1
ATOM 650 C C . ILE A 1 80 ? 11.768 4.639 6.122 1.00 84.19 80 ILE A C 1
ATOM 652 O O . ILE A 1 80 ? 11.351 3.782 6.900 1.00 84.19 80 ILE A O 1
ATOM 656 N N . SER A 1 81 ? 11.579 5.942 6.347 1.00 83.81 81 SER A N 1
ATOM 657 C CA . SER A 1 81 ? 11.026 6.484 7.594 1.00 83.81 81 SER A CA 1
ATOM 658 C C . SER A 1 81 ? 9.503 6.578 7.625 1.00 83.81 81 SER A C 1
ATOM 660 O O . SER A 1 81 ? 8.938 6.761 8.705 1.00 83.81 81 SER A O 1
ATOM 662 N N . GLU A 1 82 ? 8.836 6.458 6.477 1.00 87.00 82 GLU A N 1
ATOM 663 C CA . GLU A 1 82 ? 7.383 6.591 6.372 1.00 87.00 82 GLU A CA 1
ATOM 664 C C . GLU A 1 82 ? 6.725 5.281 5.922 1.00 87.00 82 GLU A C 1
ATOM 666 O O . GLU A 1 82 ? 7.288 4.539 5.118 1.00 87.00 82 GLU A O 1
ATOM 671 N N . PRO A 1 83 ? 5.520 4.970 6.430 1.00 87.06 83 PRO A N 1
ATOM 672 C CA . PRO A 1 83 ? 4.819 3.740 6.074 1.00 87.06 83 PRO A CA 1
ATOM 673 C C . PRO A 1 83 ? 4.289 3.723 4.640 1.00 87.06 83 PRO A C 1
ATOM 675 O O . PRO A 1 83 ? 4.005 2.653 4.105 1.00 87.06 83 PRO A O 1
ATOM 678 N N . VAL A 1 84 ? 4.061 4.900 4.062 1.00 92.44 84 VAL A N 1
ATOM 679 C CA . VAL A 1 84 ? 3.443 5.093 2.752 1.00 92.44 84 VAL A CA 1
ATOM 680 C C . VAL A 1 84 ? 4.031 6.327 2.093 1.00 92.44 84 VAL A C 1
ATOM 682 O O . VAL A 1 84 ? 4.438 7.258 2.776 1.00 92.44 84 VAL A O 1
ATOM 685 N N . THR A 1 85 ? 4.023 6.346 0.766 1.00 92.44 85 THR A N 1
ATOM 686 C CA . THR A 1 85 ? 4.412 7.505 -0.036 1.00 92.44 85 THR A CA 1
ATOM 687 C C . THR A 1 85 ? 3.419 7.662 -1.185 1.00 92.44 85 THR A C 1
ATOM 689 O O . THR A 1 85 ? 3.008 6.653 -1.760 1.00 92.44 85 THR A O 1
ATOM 692 N N . PRO A 1 86 ? 3.022 8.893 -1.555 1.00 92.25 86 PRO A N 1
ATOM 693 C CA . PRO A 1 86 ? 2.189 9.113 -2.736 1.00 92.25 86 PRO A CA 1
ATOM 694 C C . PRO A 1 86 ? 2.922 8.782 -4.046 1.00 92.25 86 PRO A C 1
ATOM 696 O O . PRO A 1 86 ? 2.284 8.656 -5.085 1.00 92.25 86 PRO A O 1
ATOM 699 N N . LEU A 1 87 ? 4.251 8.629 -4.004 1.00 94.38 87 LEU A N 1
ATOM 700 C CA . LEU A 1 87 ? 5.091 8.345 -5.171 1.00 94.38 87 LEU A CA 1
ATOM 701 C C . LEU A 1 87 ? 5.134 6.858 -5.540 1.00 94.38 87 LEU A C 1
ATOM 703 O O . LEU A 1 87 ? 5.718 6.503 -6.563 1.00 94.38 87 LEU A O 1
ATOM 707 N N . VAL A 1 88 ? 4.544 5.989 -4.715 1.00 93.88 88 VAL A N 1
ATOM 708 C CA . VAL A 1 88 ? 4.427 4.557 -4.988 1.00 93.88 88 VAL A CA 1
ATOM 709 C C . VAL A 1 88 ? 2.983 4.137 -4.778 1.00 93.88 88 VAL A C 1
ATOM 711 O O . VAL A 1 88 ? 2.476 4.146 -3.658 1.00 93.88 88 VAL A O 1
ATOM 714 N N . LEU A 1 89 ? 2.322 3.742 -5.860 1.00 93.44 89 LEU A N 1
ATOM 715 C CA . LEU A 1 89 ? 0.933 3.304 -5.844 1.00 93.44 89 LEU A CA 1
ATOM 716 C C . LEU A 1 89 ? 0.856 1.823 -6.188 1.00 93.44 89 LEU A C 1
ATOM 718 O O . LEU A 1 89 ? 1.620 1.311 -7.003 1.00 93.44 89 LEU A O 1
ATOM 722 N N . MET A 1 90 ? -0.096 1.132 -5.573 1.00 93.38 90 MET A N 1
ATOM 723 C CA . MET A 1 90 ? -0.408 -0.253 -5.898 1.00 93.38 90 MET A CA 1
ATOM 724 C C . MET A 1 90 ? -1.839 -0.334 -6.398 1.00 93.38 90 MET A C 1
ATOM 726 O O . MET A 1 90 ? -2.757 0.157 -5.741 1.00 93.38 90 MET A O 1
ATOM 730 N N . TRP A 1 91 ? -2.021 -0.993 -7.533 1.00 94.81 91 TRP A N 1
ATOM 731 C CA . TRP A 1 91 ? -3.324 -1.266 -8.118 1.00 94.81 91 TRP A CA 1
ATOM 732 C C . TRP A 1 91 ? -3.467 -2.763 -8.365 1.00 94.81 91 TRP A C 1
ATOM 734 O O . TRP A 1 91 ? -2.511 -3.431 -8.754 1.00 94.81 91 TRP A O 1
ATOM 744 N N . ARG A 1 92 ? -4.656 -3.308 -8.131 1.00 93.56 92 ARG A N 1
ATOM 745 C CA . ARG A 1 92 ? -4.943 -4.732 -8.318 1.00 93.56 92 ARG A CA 1
ATOM 746 C C . ARG A 1 92 ? -6.422 -4.940 -8.550 1.00 93.56 92 ARG A C 1
ATOM 748 O O . ARG A 1 92 ? -7.235 -4.180 -8.054 1.00 93.56 92 ARG A O 1
ATOM 755 N N . ASP A 1 93 ? -6.778 -6.017 -9.213 1.00 93.00 93 ASP A N 1
ATOM 756 C CA . ASP A 1 93 ? -8.166 -6.407 -9.397 1.00 93.00 93 ASP A CA 1
ATOM 757 C C . ASP A 1 93 ? -8.323 -7.919 -9.213 1.00 93.00 93 ASP A C 1
ATOM 759 O O . ASP A 1 93 ? -7.391 -8.609 -8.801 1.00 93.00 93 ASP A O 1
ATOM 763 N N . ARG A 1 94 ? -9.520 -8.440 -9.501 1.00 88.56 94 ARG A N 1
ATOM 764 C CA . ARG A 1 94 ? -9.807 -9.878 -9.396 1.00 88.56 94 ARG A CA 1
ATOM 765 C C . ARG A 1 94 ? -9.091 -10.723 -10.450 1.00 88.56 94 ARG A C 1
ATOM 767 O O . ARG A 1 94 ? -8.967 -11.925 -10.243 1.00 88.56 94 ARG A O 1
ATOM 774 N N . GLN A 1 95 ? -8.667 -10.133 -11.569 1.00 90.38 95 GLN A N 1
ATOM 775 C CA . GLN A 1 95 ? -7.927 -10.865 -12.593 1.00 90.38 95 GLN A CA 1
ATOM 776 C C . GLN A 1 95 ? -6.465 -11.050 -12.179 1.00 90.38 95 GLN A C 1
ATOM 778 O O . GLN A 1 95 ? -5.921 -12.140 -12.338 1.00 90.38 95 GLN A O 1
ATOM 783 N N . LEU A 1 96 ? -5.829 -9.999 -11.653 1.00 91.00 96 LEU A N 1
ATOM 784 C CA . LEU A 1 96 ? -4.439 -10.059 -11.215 1.00 91.00 96 LEU A CA 1
ATOM 785 C C . LEU A 1 96 ? -4.293 -10.688 -9.834 1.00 91.00 96 LEU A C 1
ATOM 787 O O . LEU A 1 96 ? -3.420 -11.523 -9.661 1.00 91.00 96 LEU A O 1
ATOM 791 N N . SER A 1 97 ? -5.112 -10.310 -8.852 1.00 90.88 97 SER A N 1
ATOM 792 C CA . SER A 1 97 ? -4.930 -10.736 -7.463 1.00 90.88 97 SER A CA 1
ATOM 793 C C . SER A 1 97 ? -5.942 -11.792 -7.052 1.00 90.88 97 SER A C 1
ATOM 795 O O . SER A 1 97 ? -7.154 -11.569 -7.077 1.00 90.88 97 SER A O 1
ATOM 797 N N . ARG A 1 98 ? -5.433 -12.905 -6.515 1.00 87.00 98 ARG A N 1
ATOM 798 C CA . ARG A 1 98 ? -6.254 -13.869 -5.765 1.00 87.00 98 ARG A CA 1
ATOM 799 C C . ARG A 1 98 ? -6.877 -13.236 -4.515 1.00 87.00 98 ARG A C 1
ATOM 801 O O . ARG A 1 98 ? -7.970 -13.618 -4.118 1.00 87.00 98 ARG A O 1
ATOM 808 N N . TYR A 1 99 ? -6.190 -12.270 -3.907 1.00 88.00 99 TYR A N 1
ATOM 809 C CA . TYR A 1 99 ? -6.557 -11.656 -2.630 1.00 88.00 99 TYR A CA 1
ATOM 810 C C . TYR A 1 99 ? -6.756 -10.146 -2.781 1.00 88.00 99 TYR A C 1
ATOM 812 O O . TYR A 1 99 ? -6.140 -9.326 -2.089 1.00 88.00 99 TYR A O 1
ATOM 820 N N . VAL A 1 100 ? -7.633 -9.769 -3.715 1.00 88.19 100 VAL A N 1
ATOM 821 C CA . VAL A 1 100 ? -8.005 -8.365 -3.942 1.00 88.19 100 VAL A CA 1
ATOM 822 C C . VAL A 1 100 ? -8.657 -7.736 -2.699 1.00 88.19 100 VAL A C 1
ATOM 824 O O . VAL A 1 100 ? -8.398 -6.577 -2.371 1.00 88.19 100 VAL A O 1
ATOM 827 N N . VAL A 1 101 ? -9.449 -8.527 -1.973 1.00 90.44 101 VAL A N 1
ATOM 828 C CA . VAL A 1 101 ? -10.025 -8.216 -0.659 1.00 90.44 101 VAL A CA 1
ATOM 829 C C . VAL A 1 101 ? -9.451 -9.214 0.340 1.00 90.44 101 VAL A C 1
ATOM 831 O O . VAL A 1 101 ? -9.189 -10.360 -0.020 1.00 90.44 101 VAL A O 1
ATOM 834 N N . ASP A 1 102 ? -9.267 -8.794 1.589 1.00 86.69 102 ASP A N 1
ATOM 835 C CA . ASP A 1 102 ? -8.803 -9.686 2.646 1.00 86.69 102 ASP A CA 1
ATOM 836 C C . ASP A 1 102 ? -9.843 -10.800 2.896 1.00 86.69 102 ASP A C 1
ATOM 838 O O . ASP A 1 102 ? -10.967 -10.543 3.341 1.00 86.69 102 ASP A O 1
ATOM 842 N N . THR A 1 103 ? -9.459 -12.045 2.611 1.00 85.19 103 THR A N 1
ATOM 843 C CA . THR A 1 103 ? -10.272 -13.252 2.817 1.00 85.19 103 THR A CA 1
ATOM 844 C C . THR A 1 103 ? -9.660 -14.144 3.901 1.00 85.19 103 THR A C 1
ATOM 846 O O . THR A 1 103 ? -8.451 -14.086 4.143 1.00 85.19 103 THR A O 1
ATOM 849 N N . PRO A 1 104 ? -10.462 -14.967 4.600 1.00 79.75 104 PRO A N 1
ATOM 850 C CA . PRO A 1 104 ? -9.963 -15.868 5.630 1.00 79.75 104 PRO A CA 1
ATOM 851 C C . PRO A 1 104 ? -9.474 -17.207 5.053 1.00 79.75 104 PRO A C 1
ATOM 853 O O . PRO A 1 104 ? -8.758 -17.936 5.736 1.00 79.75 104 PRO A O 1
ATOM 856 N N . ASP A 1 105 ? -9.868 -17.550 3.825 1.00 83.00 105 ASP A N 1
ATOM 857 C CA . ASP A 1 105 ? -9.529 -18.802 3.157 1.00 83.00 105 ASP A CA 1
ATOM 858 C C . ASP A 1 105 ? -8.289 -18.675 2.257 1.00 83.00 105 ASP A C 1
ATOM 860 O O . ASP A 1 105 ? -7.951 -17.594 1.777 1.00 83.00 105 ASP A O 1
ATOM 864 N N . GLN A 1 106 ? -7.635 -19.811 1.994 1.00 81.38 106 GLN A N 1
ATOM 865 C CA . GLN A 1 106 ? -6.427 -19.907 1.158 1.00 81.38 106 GLN A CA 1
ATOM 866 C C . GLN A 1 106 ? -6.704 -19.784 -0.354 1.00 81.38 106 GLN A C 1
ATOM 868 O O . GLN A 1 106 ? -5.778 -19.846 -1.172 1.00 81.38 106 GLN A O 1
ATOM 873 N N . GLU A 1 107 ? -7.971 -19.662 -0.750 1.00 79.75 107 GLU A N 1
ATOM 874 C CA . GLU A 1 107 ? -8.382 -19.586 -2.151 1.00 79.75 107 GLU A CA 1
ATOM 875 C C . GLU A 1 107 ? -8.842 -18.185 -2.563 1.00 79.75 107 GLU A C 1
ATOM 877 O O . GLU A 1 107 ? -8.953 -17.931 -3.761 1.00 79.75 107 GLU A O 1
ATOM 882 N N . GLY A 1 108 ? -9.059 -17.266 -1.616 1.00 78.12 108 GLY A N 1
ATOM 883 C CA . GLY A 1 108 ? -9.538 -15.916 -1.918 1.00 78.12 108 GLY A CA 1
ATOM 884 C C . GLY A 1 108 ? -11.047 -15.819 -2.156 1.00 78.12 108 GLY A C 1
ATOM 885 O O . GLY A 1 108 ? -11.506 -14.833 -2.730 1.00 78.12 108 GLY A O 1
ATOM 886 N N . LYS A 1 109 ? -11.831 -16.842 -1.788 1.00 78.31 109 LYS A N 1
ATOM 887 C CA . LYS A 1 109 ? -13.234 -16.981 -2.219 1.00 78.31 109 LYS A CA 1
ATOM 888 C C . LYS A 1 109 ? -14.252 -16.506 -1.193 1.00 78.31 109 LYS A C 1
ATOM 890 O O . LYS A 1 109 ? -15.319 -16.026 -1.575 1.00 78.31 109 LYS A O 1
ATOM 895 N N . VAL A 1 110 ? -13.969 -16.666 0.096 1.00 83.69 110 VAL A N 1
ATOM 896 C CA . VAL A 1 110 ? -14.927 -16.361 1.160 1.00 83.69 110 VAL A CA 1
ATOM 897 C C . VAL A 1 110 ? -14.728 -14.918 1.593 1.00 83.69 110 VAL A C 1
ATOM 899 O O . VAL A 1 110 ? -13.707 -14.557 2.172 1.00 83.69 110 VAL A O 1
ATOM 902 N N . LEU A 1 111 ? -15.719 -14.068 1.340 1.00 83.94 111 LEU A N 1
ATOM 903 C CA . LEU A 1 111 ? -15.704 -12.707 1.862 1.00 83.94 111 LEU A CA 1
ATOM 904 C C . LEU A 1 111 ? -16.170 -12.725 3.325 1.00 83.94 111 LEU A C 1
ATOM 906 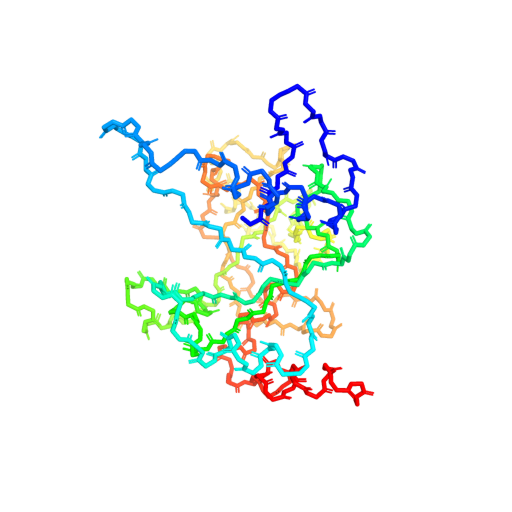O O . LEU A 1 111 ? -17.282 -13.184 3.591 1.00 83.94 111 LEU A O 1
ATOM 910 N N . PRO A 1 112 ? -15.372 -12.211 4.281 1.00 85.19 112 PRO A N 1
ATOM 911 C CA . PRO A 1 112 ? -15.856 -11.986 5.639 1.00 85.19 112 PRO A CA 1
ATOM 912 C C . PRO A 1 112 ? -17.054 -11.038 5.609 1.00 85.19 112 PRO A C 1
ATOM 914 O O . PRO A 1 112 ? -17.085 -10.149 4.758 1.00 85.19 112 PRO A O 1
ATOM 917 N N . GLU A 1 113 ? -17.995 -11.164 6.544 1.00 87.69 113 GLU A N 1
ATOM 918 C CA . GLU A 1 113 ? -19.173 -10.285 6.622 1.00 87.69 113 GLU A CA 1
ATOM 919 C C . GLU A 1 113 ? -18.770 -8.810 6.787 1.00 87.69 113 GLU A C 1
ATOM 921 O O . GLU A 1 113 ? -19.277 -7.926 6.094 1.00 87.69 113 GLU A O 1
ATOM 926 N N . ARG A 1 114 ? -17.767 -8.548 7.631 1.00 91.19 114 ARG A N 1
ATOM 927 C CA . ARG A 1 114 ? -17.248 -7.205 7.914 1.00 91.19 114 ARG A CA 1
ATOM 928 C C . ARG A 1 114 ? -15.864 -6.996 7.324 1.00 91.19 114 ARG A C 1
ATOM 930 O O . ARG A 1 114 ? -15.076 -7.929 7.186 1.00 91.19 114 ARG A O 1
ATOM 937 N N . GLN A 1 115 ? -15.553 -5.748 6.986 1.00 94.81 115 GLN A N 1
ATOM 938 C CA . GLN A 1 115 ? -14.210 -5.393 6.544 1.00 94.81 115 GLN A CA 1
ATOM 939 C C . GLN A 1 115 ? -13.284 -5.323 7.761 1.00 94.81 115 GLN A C 1
ATOM 941 O O . GLN A 1 115 ? -13.555 -4.591 8.713 1.00 94.81 115 GLN A O 1
ATOM 946 N N . ALA A 1 116 ? -12.184 -6.072 7.717 1.00 94.69 116 ALA A N 1
ATOM 947 C CA . ALA A 1 116 ? -11.130 -5.980 8.714 1.00 94.69 116 ALA A CA 1
ATOM 948 C C . ALA A 1 116 ? -10.083 -4.947 8.277 1.00 94.69 116 ALA A C 1
ATOM 950 O O . ALA A 1 116 ? -9.650 -4.946 7.127 1.00 94.69 116 ALA A O 1
ATOM 951 N N . VAL A 1 117 ? -9.664 -4.086 9.199 1.00 96.81 117 VAL A N 1
ATOM 952 C CA . VAL A 1 117 ? -8.628 -3.067 8.983 1.00 96.81 117 VAL A CA 1
ATOM 953 C C . VAL A 1 117 ? -7.670 -3.047 10.164 1.00 96.81 117 VAL A C 1
ATOM 955 O O . VAL A 1 117 ? -8.062 -3.324 11.296 1.00 96.81 117 VAL A O 1
ATOM 958 N N . VAL A 1 118 ? -6.407 -2.717 9.929 1.00 96.75 118 VAL A N 1
ATOM 959 C CA . VAL A 1 118 ? -5.428 -2.487 10.993 1.00 96.75 118 VAL A CA 1
ATOM 960 C C . VAL A 1 118 ? -5.255 -0.990 11.191 1.00 96.75 118 VAL A C 1
ATOM 962 O O . VAL A 1 118 ? -4.852 -0.287 10.270 1.00 96.75 118 VAL A O 1
ATOM 965 N N . LEU A 1 119 ? -5.522 -0.496 12.395 1.00 96.81 119 LEU A N 1
ATOM 966 C CA . LEU A 1 119 ? -5.426 0.923 12.736 1.00 96.81 119 LEU A CA 1
ATOM 967 C C . LEU A 1 119 ? -4.497 1.128 13.924 1.00 96.81 119 LEU A C 1
ATOM 969 O O . LEU A 1 119 ? -4.360 0.272 14.796 1.00 96.81 119 LEU A O 1
ATOM 973 N N . GLU A 1 120 ? -3.860 2.288 13.966 1.00 94.81 120 GLU A N 1
ATOM 974 C CA . GLU A 1 120 ? -3.039 2.696 15.092 1.00 94.81 120 GLU A CA 1
ATOM 975 C C . GLU A 1 120 ? -3.910 3.367 16.159 1.00 94.81 120 GLU A C 1
ATOM 977 O O . GLU A 1 120 ? -4.547 4.390 15.897 1.00 94.81 120 GLU A O 1
ATOM 982 N N . LEU A 1 121 ? -3.905 2.824 17.377 1.00 93.25 121 LEU A N 1
ATOM 983 C CA . LEU A 1 121 ? -4.542 3.446 18.531 1.00 93.25 121 LEU A CA 1
ATOM 984 C C . LEU A 1 121 ? -3.695 4.620 19.031 1.00 93.25 121 LEU A C 1
ATOM 986 O O . LEU A 1 121 ? -2.508 4.490 19.340 1.00 93.25 121 LEU A O 1
ATOM 990 N N . ARG A 1 122 ? -4.333 5.781 19.147 1.00 91.56 122 ARG A N 1
ATOM 991 C CA . ARG A 1 122 ? -3.775 7.021 19.684 1.00 91.56 122 ARG A CA 1
ATOM 992 C C . ARG A 1 122 ? -4.504 7.433 20.964 1.00 91.56 122 ARG A C 1
ATOM 994 O O . ARG A 1 122 ? -5.520 6.858 21.350 1.00 91.56 122 ARG A O 1
ATOM 1001 N N . GLY A 1 123 ? -3.958 8.442 21.645 1.00 87.62 123 GLY A N 1
ATOM 1002 C CA . GLY A 1 123 ? -4.543 8.970 22.880 1.00 87.62 123 GLY A CA 1
ATOM 1003 C C . GLY A 1 123 ? -6.012 9.372 22.702 1.00 87.62 123 GLY A C 1
ATOM 1004 O O . GLY A 1 123 ? -6.395 9.868 21.641 1.00 87.62 123 GLY A O 1
ATOM 1005 N N . GLY A 1 124 ? -6.820 9.144 23.740 1.00 87.19 124 GLY A N 1
ATOM 1006 C CA . GLY A 1 124 ? -8.259 9.426 23.727 1.00 87.19 124 GLY A CA 1
ATOM 1007 C C . GLY A 1 124 ? -9.095 8.467 22.871 1.00 87.19 124 GLY A C 1
ATOM 1008 O O . GLY A 1 124 ? -10.201 8.825 22.489 1.00 87.19 124 GLY A O 1
ATOM 1009 N N . GLY A 1 125 ? -8.571 7.288 22.516 1.00 91.56 125 GLY A N 1
ATOM 1010 C CA . GLY A 1 125 ? -9.307 6.292 21.726 1.00 91.56 125 GLY A CA 1
ATOM 1011 C C . GLY A 1 125 ? -9.351 6.574 20.224 1.00 91.56 125 GLY A C 1
ATOM 1012 O O . GLY A 1 125 ? -10.048 5.875 19.495 1.00 91.56 125 GLY A O 1
ATOM 1013 N N . ARG A 1 126 ? -8.614 7.580 19.740 1.00 95.25 126 ARG A N 1
ATOM 1014 C CA . ARG A 1 126 ? -8.546 7.909 18.310 1.00 95.25 126 ARG A CA 1
ATOM 1015 C C . ARG A 1 126 ? -7.833 6.806 17.534 1.00 95.25 126 ARG A C 1
ATOM 1017 O O . ARG A 1 126 ? -6.771 6.350 17.950 1.00 95.25 126 ARG A O 1
ATOM 1024 N N . LEU A 1 127 ? -8.381 6.433 16.387 1.00 96.69 127 LEU A N 1
ATOM 1025 C CA . LEU A 1 127 ? -7.828 5.428 15.488 1.00 96.69 127 LEU A CA 1
ATOM 1026 C C . LEU A 1 127 ? -7.284 6.102 14.233 1.00 96.69 127 LEU A C 1
ATOM 1028 O O . LEU A 1 127 ? -7.962 6.925 13.614 1.00 96.69 127 LEU A O 1
ATOM 1032 N N . ARG A 1 128 ? -6.043 5.764 13.879 1.00 96.56 128 ARG A N 1
ATOM 1033 C CA . ARG A 1 128 ? -5.284 6.443 12.829 1.00 96.56 128 ARG A CA 1
ATOM 1034 C C . ARG A 1 128 ? -4.774 5.479 11.763 1.00 96.56 128 ARG A C 1
ATOM 1036 O O . ARG A 1 128 ? -4.314 4.385 12.090 1.00 96.56 128 ARG A O 1
ATOM 1043 N N . THR A 1 129 ? -4.809 5.904 10.507 1.00 97.50 129 THR A N 1
ATOM 1044 C CA . THR A 1 129 ? -4.221 5.177 9.374 1.00 97.50 129 THR A CA 1
ATOM 1045 C C . THR A 1 129 ? -2.709 5.405 9.259 1.00 97.50 129 THR A C 1
ATOM 1047 O O . THR A 1 129 ? -2.119 6.246 9.950 1.00 97.50 129 THR A O 1
ATOM 1050 N N . ALA A 1 130 ? -2.059 4.654 8.368 1.00 95.62 130 ALA A N 1
ATOM 1051 C CA . ALA A 1 130 ? -0.636 4.796 8.065 1.00 95.62 130 ALA A CA 1
ATOM 1052 C C . ALA A 1 130 ? -0.277 6.202 7.553 1.00 95.62 130 ALA A C 1
ATOM 1054 O O . ALA A 1 130 ? 0.681 6.795 8.034 1.00 95.62 130 ALA A O 1
ATOM 1055 N N . ASP A 1 131 ? -1.113 6.766 6.681 1.00 94.62 131 ASP A N 1
ATOM 1056 C CA . ASP A 1 131 ? -1.080 8.142 6.158 1.00 94.62 131 ASP A CA 1
ATOM 1057 C C . ASP A 1 131 ? -1.630 9.190 7.146 1.00 94.62 131 ASP A C 1
ATOM 1059 O O . ASP A 1 131 ? -1.989 10.302 6.772 1.00 94.62 131 ASP A O 1
ATOM 1063 N N . HIS A 1 132 ? -1.697 8.839 8.431 1.00 94.31 132 HIS A N 1
ATOM 1064 C CA . HIS A 1 132 ? -1.956 9.751 9.546 1.00 94.31 132 HIS A CA 1
ATOM 1065 C C . HIS A 1 132 ? -3.363 10.369 9.605 1.00 94.31 132 HIS A C 1
ATOM 1067 O O . HIS A 1 132 ? -3.592 11.261 10.426 1.00 94.31 132 HIS A O 1
ATOM 1073 N N . CYS A 1 133 ? -4.329 9.845 8.848 1.00 95.38 133 CYS A N 1
ATOM 1074 C CA . CYS A 1 133 ? -5.728 10.257 8.941 1.00 95.38 133 CYS A CA 1
ATOM 1075 C C . CYS A 1 133 ? -6.376 9.676 10.206 1.00 95.38 133 CYS A C 1
ATOM 1077 O O . CYS A 1 133 ? -6.274 8.474 10.463 1.00 95.38 133 CYS A O 1
ATOM 1079 N N . ILE A 1 134 ? -7.050 10.515 11.001 1.00 97.50 134 ILE A N 1
ATOM 1080 C CA . ILE A 1 134 ? -7.918 10.044 12.090 1.00 97.50 134 ILE A CA 1
ATOM 1081 C C . ILE A 1 134 ? -9.262 9.660 11.483 1.00 97.50 134 ILE A C 1
ATOM 1083 O O . ILE A 1 134 ? -9.979 10.517 10.974 1.00 97.50 134 ILE A O 1
ATOM 1087 N N . VAL A 1 135 ? -9.583 8.373 11.546 1.00 98.31 135 VAL A N 1
ATOM 1088 C CA . VAL A 1 135 ? -10.717 7.793 10.812 1.00 98.31 135 VAL A CA 1
ATOM 1089 C C . VAL A 1 135 ? -11.842 7.313 11.719 1.00 98.31 135 VAL A C 1
ATOM 1091 O O . VAL A 1 135 ? -12.910 6.977 11.230 1.00 98.31 135 VAL A O 1
ATOM 1094 N N . ALA A 1 136 ? -11.602 7.230 13.026 1.00 97.81 136 ALA A N 1
ATOM 1095 C CA . ALA A 1 136 ? -12.615 6.902 14.020 1.00 97.81 136 ALA A CA 1
ATOM 1096 C C . ALA A 1 136 ? -12.117 7.241 15.429 1.00 97.81 136 ALA A C 1
ATOM 1098 O O . ALA A 1 136 ? -10.919 7.448 15.661 1.00 97.81 136 ALA A O 1
ATOM 1099 N N . GLN A 1 137 ? -13.036 7.223 16.389 1.00 96.31 137 GLN A N 1
ATOM 1100 C CA . GLN A 1 137 ? -12.734 7.267 17.812 1.00 96.31 137 GLN A CA 1
ATOM 1101 C C . GLN A 1 137 ? -13.545 6.188 18.531 1.00 96.31 137 GLN A C 1
ATOM 1103 O O . GLN A 1 137 ? -14.748 6.066 18.321 1.00 96.31 137 GLN A O 1
ATOM 1108 N N . LEU A 1 138 ? -12.873 5.386 19.355 1.00 94.81 138 LEU A N 1
ATOM 1109 C CA . LEU A 1 138 ? -13.526 4.389 20.198 1.00 94.81 138 LEU A CA 1
ATOM 1110 C C . LEU A 1 138 ? -14.347 5.077 21.295 1.00 94.81 138 LEU A C 1
ATOM 1112 O O . LEU A 1 138 ? -13.923 6.098 21.840 1.00 94.81 138 LEU A O 1
ATOM 1116 N N . SER A 1 139 ? -15.484 4.477 21.656 1.00 95.19 139 SER A N 1
ATOM 1117 C CA . SER A 1 139 ? -16.191 4.816 22.894 1.00 95.19 139 SER A CA 1
ATOM 1118 C C . SER A 1 139 ? -15.325 4.494 24.115 1.00 95.19 139 SER A C 1
ATOM 1120 O O . SER A 1 139 ? -14.321 3.786 24.012 1.00 95.19 139 SER A O 1
ATOM 1122 N N . GLU A 1 140 ? -15.719 4.982 25.290 1.00 92.00 140 GLU A N 1
ATOM 1123 C CA . GLU A 1 140 ? -15.026 4.665 26.543 1.00 92.00 140 GLU A CA 1
ATOM 1124 C C . GLU A 1 140 ? -14.965 3.148 26.786 1.00 92.00 140 GLU A C 1
ATOM 1126 O O . GLU A 1 140 ? -13.887 2.596 27.010 1.00 92.00 140 GLU A O 1
ATOM 1131 N N . GLU A 1 141 ? -16.090 2.455 26.607 1.00 93.12 141 GLU A N 1
ATOM 1132 C CA . GLU A 1 141 ? -16.172 0.993 26.681 1.00 93.12 141 GLU A CA 1
ATOM 1133 C C . GLU A 1 141 ? -15.270 0.308 25.641 1.00 93.12 141 GLU A C 1
ATOM 1135 O O . GLU A 1 141 ? -14.517 -0.614 25.965 1.00 93.12 141 GLU A O 1
ATOM 1140 N N . GLY A 1 142 ? -15.285 0.787 24.391 1.00 92.50 142 GLY A N 1
ATOM 1141 C CA . GLY A 1 142 ? -14.444 0.254 23.319 1.00 92.50 142 GLY A CA 1
ATOM 1142 C C . GLY A 1 142 ? -12.950 0.456 23.585 1.00 92.50 142 GLY A C 1
ATOM 1143 O O . GLY A 1 142 ? -12.135 -0.414 23.270 1.00 92.50 142 GLY A O 1
ATOM 1144 N N . LEU A 1 143 ? -12.578 1.575 24.208 1.00 91.25 143 LEU A N 1
ATOM 1145 C CA . LEU A 1 143 ? -11.208 1.852 24.622 1.00 91.25 143 LEU A CA 1
ATOM 1146 C C . LEU A 1 143 ? -10.766 0.904 25.742 1.00 91.25 143 LEU A C 1
ATOM 1148 O O . LEU A 1 143 ? -9.668 0.355 25.656 1.00 91.25 143 LEU A O 1
ATOM 1152 N N . VAL A 1 144 ? -11.608 0.673 26.754 1.00 90.25 144 VAL A N 1
ATOM 1153 C CA . VAL A 1 144 ? -11.334 -0.304 27.822 1.00 90.25 144 VAL A CA 1
ATOM 1154 C C . VAL A 1 144 ? -11.148 -1.705 27.232 1.00 90.25 144 VAL A C 1
ATOM 1156 O O . VAL A 1 144 ? -10.175 -2.390 27.555 1.00 90.25 144 VAL A O 1
ATOM 1159 N N . HIS A 1 145 ? -12.009 -2.109 26.293 1.00 91.44 145 HIS A N 1
ATOM 1160 C CA . HIS A 1 145 ? -11.870 -3.385 25.591 1.00 91.44 145 HIS A CA 1
ATOM 1161 C C . HIS A 1 145 ? -10.540 -3.485 24.822 1.00 91.44 145 HIS A C 1
ATOM 1163 O O . HIS A 1 145 ? -9.781 -4.441 24.998 1.00 91.44 145 HIS A O 1
ATOM 1169 N N . ALA A 1 146 ? -10.207 -2.471 24.018 1.00 90.38 146 ALA A N 1
ATOM 1170 C CA . ALA A 1 146 ? -8.963 -2.428 23.251 1.00 90.38 146 ALA A CA 1
ATOM 1171 C C . ALA A 1 146 ? -7.707 -2.478 24.143 1.00 90.38 146 ALA A C 1
ATOM 1173 O O . ALA A 1 146 ? -6.702 -3.096 23.783 1.00 90.38 146 ALA A O 1
ATOM 1174 N N . GLN A 1 147 ? -7.763 -1.863 25.327 1.00 86.94 147 GLN A N 1
ATOM 1175 C CA . GLN A 1 147 ? -6.699 -1.942 26.331 1.00 86.94 147 GLN A CA 1
ATOM 1176 C C . GLN A 1 147 ? -6.533 -3.360 26.889 1.00 86.94 147 GLN A C 1
ATOM 1178 O O . GLN A 1 147 ? -5.398 -3.813 27.069 1.00 86.94 147 GLN A O 1
ATOM 1183 N N . GLY A 1 148 ? -7.643 -4.070 27.110 1.00 87.69 148 GLY A N 1
ATOM 1184 C CA . GLY A 1 148 ? -7.646 -5.479 27.500 1.00 87.69 148 GLY A CA 1
ATOM 1185 C C . GLY A 1 148 ? -6.972 -6.374 26.457 1.00 87.69 148 GLY A C 1
ATOM 1186 O O . GLY A 1 148 ? -6.104 -7.174 26.805 1.00 87.69 148 GLY A O 1
ATOM 1187 N N . LEU A 1 149 ? -7.274 -6.174 25.168 1.00 87.19 149 LEU A N 1
ATOM 1188 C CA . LEU A 1 149 ? -6.653 -6.922 24.060 1.00 87.19 149 LEU A CA 1
ATOM 1189 C C . LEU A 1 149 ? -5.123 -6.770 24.022 1.00 87.19 149 LEU A C 1
ATOM 1191 O O . LEU A 1 149 ? -4.398 -7.711 23.690 1.00 87.19 149 LEU A O 1
ATOM 1195 N N . ALA A 1 150 ? -4.611 -5.598 24.396 1.00 76.62 150 ALA A N 1
ATOM 1196 C CA . ALA A 1 150 ? -3.178 -5.327 24.462 1.00 76.62 150 ALA A CA 1
ATOM 1197 C C . ALA A 1 150 ? -2.484 -5.932 25.707 1.00 76.62 150 ALA A C 1
ATOM 1199 O O . ALA A 1 150 ? -1.280 -5.733 25.874 1.00 76.62 150 ALA A O 1
ATOM 1200 N N . HIS A 1 151 ? -3.198 -6.672 26.572 1.00 70.12 151 HIS A N 1
ATOM 1201 C CA . HIS A 1 151 ? -2.668 -7.346 27.772 1.00 70.12 151 HIS A CA 1
ATOM 1202 C C . HIS A 1 151 ? -1.819 -6.424 28.668 1.00 70.12 151 HIS A C 1
ATOM 1204 O O . HIS A 1 151 ? -0.713 -6.771 29.082 1.00 70.12 151 HIS A O 1
ATOM 1210 N N . GLY A 1 152 ? -2.286 -5.197 28.919 1.00 55.59 152 GLY A N 1
ATOM 1211 C CA . GLY A 1 152 ? -1.553 -4.237 29.753 1.00 55.59 152 GLY A CA 1
ATOM 1212 C C . GLY A 1 152 ? -0.351 -3.570 29.070 1.00 55.59 152 GLY A C 1
ATOM 1213 O O . GLY A 1 152 ? 0.240 -2.659 29.646 1.00 55.59 152 GLY A O 1
ATOM 1214 N N . LYS A 1 153 ? -0.046 -3.890 27.802 1.00 58.72 153 LYS A N 1
ATOM 1215 C CA . LYS A 1 153 ? 0.832 -3.077 26.931 1.00 58.72 153 LYS A CA 1
ATOM 1216 C C . LYS A 1 153 ? 0.083 -1.858 26.365 1.00 58.72 153 LYS A C 1
ATOM 1218 O O . LYS A 1 153 ? 0.184 -1.546 25.183 1.00 58.72 153 LYS A O 1
ATOM 1223 N N . GLY A 1 154 ? -0.724 -1.225 27.220 1.00 51.16 154 GLY A N 1
ATOM 1224 C CA . GLY A 1 154 ? -1.752 -0.236 26.899 1.00 51.16 154 GLY A CA 1
ATOM 1225 C C . GLY A 1 154 ? -1.267 1.064 26.220 1.00 51.16 154 GLY A C 1
ATOM 1226 O O . GLY A 1 154 ? -0.082 1.235 25.925 1.00 51.16 154 GLY A O 1
ATOM 1227 N N . PRO A 1 155 ? -2.175 2.040 26.008 1.00 48.16 155 PRO A N 1
ATOM 1228 C CA . PRO A 1 155 ? -2.152 3.055 24.938 1.00 48.16 155 PRO A CA 1
ATOM 1229 C C . PRO A 1 155 ? -1.104 4.165 25.083 1.00 48.16 155 PRO A C 1
ATOM 1231 O O . PRO A 1 155 ? -1.140 5.156 24.354 1.00 48.16 155 PRO A O 1
ATOM 1234 N N . LYS A 1 156 ? -0.165 4.033 26.024 1.00 51.50 156 LYS A N 1
ATOM 1235 C CA . LYS A 1 156 ? 1.003 4.921 26.095 1.00 51.50 156 LYS A CA 1
ATOM 1236 C C . LYS A 1 156 ? 1.972 4.665 24.935 1.00 51.50 156 LYS A C 1
ATOM 1238 O O . LYS A 1 156 ? 2.812 5.512 24.649 1.00 51.50 156 LYS A O 1
ATOM 1243 N N . SER A 1 157 ? 1.834 3.527 24.251 1.00 58.28 157 SER A N 1
ATOM 1244 C CA . SER A 1 157 ? 2.595 3.174 23.056 1.00 58.28 157 SER A CA 1
ATOM 1245 C C . SER A 1 157 ? 1.685 3.073 21.828 1.00 58.28 157 SER A C 1
ATOM 1247 O O . SER A 1 157 ? 0.497 2.779 21.941 1.00 58.28 157 SER A O 1
ATOM 1249 N N . LYS A 1 158 ? 2.261 3.366 20.660 1.00 75.69 158 LYS A N 1
ATOM 1250 C CA . LYS A 1 158 ? 1.674 3.311 19.313 1.00 75.69 158 LYS A CA 1
ATOM 1251 C C . LYS A 1 158 ? 1.197 1.888 18.958 1.00 75.69 158 LYS A C 1
ATOM 1253 O O . LYS A 1 158 ? 1.855 1.193 18.189 1.00 75.69 158 LYS A O 1
ATOM 1258 N N . ALA A 1 159 ? 0.110 1.423 19.570 1.00 89.00 159 ALA A N 1
ATOM 1259 C CA . ALA A 1 159 ? -0.388 0.061 19.398 1.00 89.00 159 ALA A CA 1
ATOM 1260 C C . ALA A 1 159 ? -1.171 -0.078 18.089 1.00 89.00 159 ALA A C 1
ATOM 1262 O O . ALA A 1 159 ? -1.962 0.796 17.736 1.00 89.00 159 ALA A O 1
ATOM 1263 N N . LEU A 1 160 ? -0.982 -1.199 17.394 1.00 93.62 160 LEU A N 1
ATOM 1264 C CA . LEU A 1 160 ? -1.781 -1.556 16.227 1.00 93.62 160 LEU A CA 1
ATOM 1265 C C . LEU A 1 160 ? -2.915 -2.488 16.650 1.00 93.62 160 LEU A C 1
ATOM 1267 O O . LEU A 1 160 ? -2.695 -3.490 17.333 1.00 93.62 160 LEU A O 1
ATOM 1271 N N . LEU A 1 161 ? -4.128 -2.160 16.226 1.00 94.12 161 LEU A N 1
ATOM 1272 C CA . LEU A 1 161 ? -5.332 -2.935 16.479 1.00 94.12 161 LEU A CA 1
ATOM 1273 C C . LEU A 1 161 ? -5.893 -3.430 15.156 1.00 94.12 161 LEU A C 1
ATOM 1275 O O . LEU A 1 161 ? -6.015 -2.661 14.207 1.00 94.12 161 LEU A O 1
ATOM 1279 N N . ARG A 1 162 ? -6.268 -4.706 15.109 1.00 95.31 162 ARG A N 1
ATOM 1280 C CA . ARG A 1 162 ? -7.175 -5.212 14.086 1.00 95.31 162 ARG A CA 1
ATOM 1281 C C . ARG A 1 162 ? -8.579 -4.821 14.519 1.00 95.31 162 ARG A C 1
ATOM 1283 O O . ARG A 1 162 ? -8.995 -5.168 15.625 1.00 95.31 162 ARG A O 1
ATOM 1290 N N . CYS A 1 163 ? -9.281 -4.124 13.647 1.00 96.56 163 CYS A N 1
ATOM 1291 C CA . CYS A 1 163 ? -10.643 -3.675 13.847 1.00 96.56 163 CYS A CA 1
ATOM 1292 C C . CYS A 1 163 ? -11.546 -4.245 12.759 1.00 96.56 163 CYS A C 1
ATOM 1294 O O . CYS A 1 163 ? -11.119 -4.411 11.618 1.00 96.56 163 CYS A O 1
ATOM 1296 N N . GLU A 1 164 ? -12.799 -4.490 13.104 1.00 96.25 164 GLU A N 1
ATOM 1297 C CA . GLU A 1 164 ? -13.870 -4.693 12.136 1.00 96.25 164 GLU A CA 1
ATOM 1298 C C . GLU A 1 164 ? -14.669 -3.405 11.994 1.00 96.25 164 GLU A C 1
ATOM 1300 O O . GLU A 1 164 ? -14.944 -2.728 12.989 1.00 96.25 164 GLU A O 1
ATOM 1305 N N . VAL A 1 165 ? -15.026 -3.063 10.759 1.00 96.75 165 VAL A N 1
ATOM 1306 C CA . VAL A 1 165 ? -15.795 -1.857 10.443 1.00 96.75 165 VAL A CA 1
ATOM 1307 C C . VAL A 1 165 ? -17.082 -2.215 9.723 1.00 96.75 165 VAL A C 1
ATOM 1309 O O . VAL A 1 165 ? -17.127 -3.163 8.935 1.00 96.75 165 VAL A O 1
ATOM 1312 N N . SER A 1 166 ? -18.131 -1.450 10.017 1.00 94.44 166 SER A N 1
ATOM 1313 C CA . SER A 1 166 ? -19.462 -1.666 9.442 1.00 94.44 166 SER A CA 1
ATOM 1314 C C . SER A 1 166 ? -19.619 -0.928 8.114 1.00 94.44 166 SER A C 1
ATOM 1316 O O . SER A 1 166 ? -20.170 -1.479 7.166 1.00 94.44 166 SER A O 1
ATOM 1318 N N . SER A 1 167 ? -19.094 0.295 8.017 1.00 94.56 167 SER A N 1
ATOM 1319 C CA . SER A 1 167 ? -19.103 1.078 6.780 1.00 94.56 167 SER A CA 1
ATOM 1320 C C . SER A 1 167 ? -17.919 2.044 6.699 1.00 94.56 167 SER A C 1
ATOM 1322 O O . SER A 1 167 ? -17.240 2.316 7.696 1.00 94.56 167 SER A O 1
ATOM 1324 N N . VAL A 1 168 ? -17.669 2.536 5.484 1.00 97.25 168 VAL A N 1
ATOM 1325 C CA . VAL A 1 168 ? -16.608 3.492 5.157 1.00 97.25 168 VAL A CA 1
ATOM 1326 C C . VAL A 1 168 ? -17.259 4.704 4.501 1.00 97.25 168 VAL A C 1
ATOM 1328 O O . VAL A 1 168 ? -17.845 4.584 3.431 1.00 97.25 168 VAL A O 1
ATOM 1331 N N . ASP A 1 169 ? -17.148 5.870 5.130 1.00 96.75 169 ASP A N 1
ATOM 1332 C CA . ASP A 1 169 ? -17.495 7.141 4.500 1.00 96.75 169 ASP A CA 1
ATOM 1333 C C . ASP A 1 169 ? -16.259 7.667 3.768 1.00 96.75 169 ASP A C 1
ATOM 1335 O O . ASP A 1 169 ? -15.313 8.184 4.375 1.00 96.75 169 ASP A O 1
ATOM 1339 N N . ILE A 1 170 ? -16.258 7.487 2.445 1.00 95.62 170 ILE A N 1
ATOM 1340 C CA . ILE A 1 170 ? -15.130 7.855 1.587 1.00 95.62 170 ILE A CA 1
ATOM 1341 C C . ILE A 1 170 ? -14.900 9.374 1.605 1.00 95.62 170 ILE A C 1
ATOM 1343 O O . ILE A 1 170 ? -13.749 9.818 1.624 1.00 95.62 170 ILE A O 1
ATOM 1347 N N . MET A 1 171 ? -15.979 10.162 1.633 1.00 94.50 171 MET A N 1
ATOM 1348 C CA . MET A 1 171 ? -15.927 11.620 1.505 1.00 94.50 171 MET A CA 1
ATOM 1349 C C . MET A 1 171 ? -15.505 12.279 2.815 1.00 94.50 171 MET A C 1
ATOM 1351 O O . MET A 1 171 ? -14.604 13.118 2.819 1.00 94.50 171 MET A O 1
ATOM 1355 N N . ALA A 1 172 ? -16.089 11.856 3.938 1.00 96.12 172 ALA A N 1
ATOM 1356 C CA . ALA A 1 172 ? -15.717 12.358 5.260 1.00 96.12 172 ALA A CA 1
ATOM 1357 C C . ALA A 1 172 ? -14.391 11.771 5.777 1.00 96.12 172 ALA A C 1
ATOM 1359 O O . ALA A 1 172 ? -13.862 12.224 6.794 1.00 96.12 172 ALA A O 1
ATOM 1360 N N . ARG A 1 173 ? -13.852 10.750 5.096 1.00 96.94 173 ARG A N 1
ATOM 1361 C CA . ARG A 1 173 ? -12.710 9.945 5.545 1.00 96.94 173 ARG A CA 1
ATOM 1362 C C . ARG A 1 173 ? -12.914 9.360 6.941 1.00 96.94 173 ARG A C 1
ATOM 1364 O O . ARG A 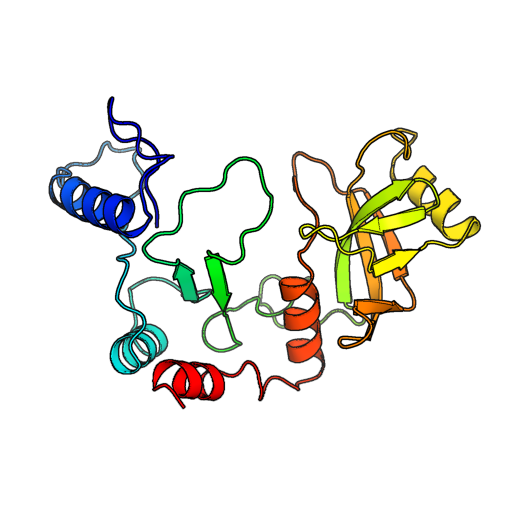1 173 ? -12.034 9.451 7.797 1.00 96.94 173 ARG A O 1
ATOM 1371 N N . GLN A 1 174 ? -14.090 8.783 7.175 1.00 98.06 174 GLN A N 1
ATOM 1372 C CA . GLN A 1 174 ? -14.475 8.207 8.464 1.00 98.06 174 GLN A CA 1
ATOM 1373 C C . GLN A 1 174 ? -14.896 6.741 8.328 1.00 98.06 174 GLN A C 1
ATOM 1375 O O . GLN A 1 174 ? -15.348 6.285 7.280 1.00 98.06 174 GLN A O 1
ATOM 1380 N N . LEU A 1 175 ? -14.750 5.998 9.419 1.00 98.12 175 LEU A N 1
ATOM 1381 C CA . LEU A 1 175 ? -15.180 4.614 9.571 1.00 98.12 175 LEU A CA 1
ATOM 1382 C C . LEU A 1 175 ? -16.268 4.558 10.639 1.00 98.12 175 LEU A C 1
ATOM 1384 O O . LEU A 1 175 ? -16.099 5.109 11.728 1.00 98.12 175 LEU A O 1
ATOM 1388 N N . ALA A 1 176 ? -17.364 3.859 10.350 1.00 96.12 176 ALA A N 1
ATOM 1389 C CA . ALA A 1 176 ? -18.466 3.695 11.293 1.00 96.12 176 ALA A CA 1
ATOM 1390 C C . ALA A 1 176 ? -18.551 2.261 11.828 1.00 96.12 176 ALA A C 1
ATOM 1392 O O . ALA A 1 176 ? -18.159 1.291 11.169 1.00 96.12 176 ALA A O 1
ATOM 1393 N N . GLY A 1 177 ? -19.081 2.132 13.049 1.00 95.25 177 GLY A N 1
ATOM 1394 C CA . GLY A 1 177 ? -19.232 0.844 13.728 1.00 95.25 177 GLY A CA 1
ATOM 1395 C C . GLY A 1 177 ? -17.899 0.112 13.885 1.00 95.25 177 GLY A C 1
ATOM 1396 O O . GLY A 1 177 ? -17.809 -1.071 13.552 1.00 95.25 177 GLY A O 1
ATOM 1397 N N . VAL A 1 178 ? -16.859 0.834 14.317 1.00 96.94 178 VAL A N 1
ATOM 1398 C CA . VAL A 1 178 ? -15.501 0.302 14.475 1.00 96.94 178 VAL A CA 1
ATOM 1399 C C . VAL A 1 178 ? -15.371 -0.441 15.799 1.00 96.94 178 VAL A C 1
ATOM 1401 O O . VAL A 1 178 ? -15.555 0.147 16.862 1.00 96.94 178 VAL A O 1
ATOM 1404 N N . HIS A 1 179 ? -14.986 -1.713 15.731 1.00 95.00 179 HIS A N 1
ATOM 1405 C CA . HIS A 1 179 ? -14.785 -2.566 16.901 1.00 95.00 179 HIS A CA 1
ATOM 1406 C C . HIS A 1 179 ? -13.385 -3.171 16.864 1.00 95.00 179 HIS A C 1
ATOM 1408 O O . HIS A 1 179 ? -13.019 -3.819 15.885 1.00 95.00 179 HIS A O 1
ATOM 1414 N N . ALA A 1 180 ? -12.591 -2.962 17.914 1.00 94.50 180 ALA A N 1
ATOM 1415 C CA . ALA A 1 180 ? -11.291 -3.614 18.043 1.00 94.50 180 ALA A CA 1
ATOM 1416 C C . ALA A 1 180 ? -11.494 -5.101 18.364 1.00 94.50 180 ALA A C 1
ATOM 1418 O O . ALA A 1 180 ? -12.187 -5.423 19.320 1.00 94.50 180 ALA A O 1
ATOM 1419 N N . VAL A 1 181 ? -10.879 -5.990 17.580 1.00 94.75 181 VAL A N 1
ATOM 1420 C CA . VAL A 1 181 ? -11.024 -7.451 17.728 1.00 94.75 181 VAL A CA 1
ATOM 1421 C C . VAL A 1 181 ? -9.729 -8.140 18.146 1.00 94.75 181 VAL A C 1
ATOM 1423 O O . VAL A 1 181 ? -9.762 -9.206 18.751 1.00 94.75 181 VAL A O 1
ATOM 1426 N N . ALA A 1 182 ? -8.569 -7.549 17.839 1.00 92.69 182 ALA A N 1
ATOM 1427 C CA . ALA A 1 182 ? -7.282 -8.092 18.263 1.00 92.69 182 ALA A CA 1
ATOM 1428 C C . ALA A 1 182 ? -6.186 -7.024 18.327 1.00 92.69 182 ALA A C 1
ATOM 1430 O O . ALA A 1 182 ? -6.199 -6.045 17.583 1.00 92.69 182 ALA A O 1
ATOM 1431 N N . HIS A 1 183 ? -5.177 -7.267 19.161 1.00 92.31 183 HIS A N 1
ATOM 1432 C CA . HIS A 1 183 ? -3.905 -6.552 19.099 1.00 92.31 183 HIS A CA 1
ATOM 1433 C C . HIS A 1 183 ? -2.998 -7.160 18.016 1.00 92.31 183 HIS A C 1
ATOM 1435 O O . HIS A 1 183 ? -2.845 -8.380 17.930 1.00 92.31 183 HIS A O 1
ATOM 1441 N N . VAL A 1 184 ? -2.353 -6.311 17.214 1.00 91.50 184 VAL A N 1
ATOM 1442 C CA . VAL A 1 184 ? -1.422 -6.724 16.159 1.00 91.50 184 VAL A CA 1
ATOM 1443 C C . VAL A 1 184 ? 0.012 -6.537 16.645 1.00 91.50 184 VAL A C 1
ATOM 1445 O O . VAL A 1 184 ? 0.474 -5.426 16.883 1.00 91.50 184 VAL A O 1
ATOM 1448 N N . ALA A 1 185 ? 0.735 -7.646 16.796 1.00 86.56 185 ALA A N 1
ATOM 1449 C CA . ALA A 1 185 ? 2.118 -7.618 17.255 1.00 86.56 185 ALA A CA 1
ATOM 1450 C C . ALA A 1 185 ? 3.072 -7.049 16.188 1.00 86.56 185 ALA A C 1
ATOM 1452 O O . ALA A 1 185 ? 2.974 -7.407 15.015 1.00 86.56 185 ALA A O 1
ATOM 1453 N N . ALA A 1 186 ? 4.073 -6.276 16.625 1.00 81.62 186 ALA A N 1
ATOM 1454 C CA . ALA A 1 186 ? 5.076 -5.653 15.751 1.00 81.62 186 ALA A CA 1
ATOM 1455 C C . ALA A 1 186 ? 5.816 -6.650 14.836 1.00 81.62 186 ALA A C 1
ATOM 1457 O O . ALA A 1 186 ? 6.144 -6.324 13.701 1.00 81.62 186 ALA A O 1
ATOM 1458 N N . ARG A 1 187 ? 6.030 -7.892 15.301 1.00 82.44 187 ARG A N 1
ATOM 1459 C CA . ARG A 1 187 ? 6.642 -8.971 14.499 1.00 82.44 187 ARG A CA 1
ATOM 1460 C C . ARG A 1 187 ? 5.812 -9.377 13.279 1.00 82.44 187 ARG A C 1
ATOM 1462 O O . ARG A 1 187 ? 6.356 -9.918 12.328 1.00 82.44 187 ARG A O 1
ATOM 1469 N N . SER A 1 188 ? 4.496 -9.186 13.352 1.00 83.00 188 SER A N 1
ATOM 1470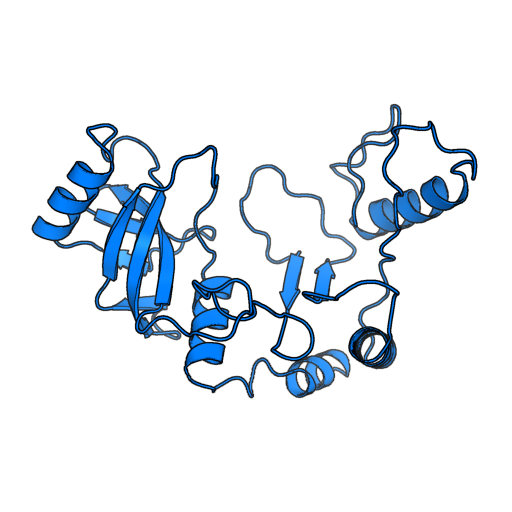 C CA . SER A 1 188 ? 3.560 -9.539 12.286 1.00 83.00 188 SER A CA 1
ATOM 1471 C C . SER A 1 188 ? 3.364 -8.369 11.333 1.00 83.00 188 SER A C 1
ATOM 1473 O O . SER A 1 188 ? 3.139 -8.569 10.144 1.00 83.00 188 SER A O 1
ATOM 1475 N N . ARG A 1 189 ? 3.394 -7.144 11.868 1.00 87.75 189 ARG A N 1
ATOM 1476 C CA . ARG A 1 189 ? 3.113 -5.926 11.119 1.00 87.75 189 ARG A CA 1
ATOM 1477 C C . ARG A 1 189 ? 3.630 -4.705 11.871 1.00 87.75 189 ARG A C 1
ATOM 1479 O O . ARG A 1 189 ? 3.395 -4.582 13.068 1.00 87.75 189 ARG A O 1
ATOM 1486 N N . VAL A 1 190 ? 4.279 -3.791 11.151 1.00 87.38 190 VAL A N 1
ATOM 1487 C CA . VAL A 1 190 ? 4.879 -2.574 11.733 1.00 87.38 190 VAL A CA 1
ATOM 1488 C C . VAL A 1 190 ? 3.986 -1.339 11.563 1.00 87.38 190 VAL A C 1
ATOM 1490 O O . VAL A 1 190 ? 4.044 -0.425 12.379 1.00 87.38 190 VAL A O 1
ATOM 1493 N N . TRP A 1 191 ? 3.111 -1.324 10.553 1.00 92.25 191 TRP A N 1
ATOM 1494 C CA . TRP A 1 191 ? 2.316 -0.148 10.182 1.00 92.25 191 TRP A CA 1
ATOM 1495 C C . TRP A 1 191 ? 0.817 -0.434 10.123 1.00 92.25 191 TRP A C 1
ATOM 1497 O O . TRP A 1 191 ? 0.417 -1.560 9.847 1.00 92.25 191 TRP A O 1
ATOM 1507 N N . ALA A 1 192 ? -0.019 0.583 10.337 1.00 95.62 192 ALA A N 1
ATOM 1508 C CA . ALA A 1 192 ? -1.459 0.504 10.081 1.00 95.62 192 ALA A CA 1
ATOM 1509 C C . ALA A 1 192 ? -1.761 0.301 8.579 1.00 95.62 192 ALA A C 1
ATOM 1511 O O . ALA A 1 192 ? -0.859 0.299 7.738 1.00 95.62 192 ALA A O 1
ATOM 1512 N N . ASP A 1 193 ? -3.023 0.086 8.222 1.00 96.81 193 ASP A N 1
ATOM 1513 C CA . ASP A 1 193 ? -3.478 0.223 6.840 1.00 96.81 193 ASP A CA 1
ATOM 1514 C C . ASP A 1 193 ? -3.504 1.706 6.444 1.00 96.81 193 ASP A C 1
ATOM 1516 O O . ASP A 1 193 ? -3.755 2.588 7.271 1.00 96.81 193 ASP A O 1
ATOM 1520 N N . SER A 1 194 ? -3.223 1.983 5.172 1.00 96.12 194 SER A N 1
ATOM 1521 C CA . SER A 1 194 ? -3.422 3.307 4.584 1.00 96.12 194 SER A CA 1
ATOM 1522 C C . SER A 1 194 ? -4.892 3.540 4.266 1.00 96.12 194 SER A C 1
ATOM 1524 O O . SER A 1 194 ? -5.633 2.586 4.012 1.00 96.12 194 SER A O 1
ATOM 1526 N N . TRP A 1 195 ? -5.312 4.804 4.212 1.00 96.62 195 TRP A N 1
ATOM 1527 C CA . TRP A 1 195 ? -6.665 5.148 3.782 1.00 96.62 195 TRP A CA 1
ATOM 1528 C C . TRP A 1 195 ? -6.993 4.575 2.398 1.00 96.62 195 TRP A C 1
ATOM 1530 O O . TRP A 1 195 ? -8.028 3.934 2.220 1.00 96.62 195 TRP A O 1
ATOM 1540 N N . GLY A 1 196 ? -6.065 4.715 1.445 1.00 94.56 196 GLY A N 1
ATOM 1541 C CA . GLY A 1 196 ? -6.213 4.171 0.095 1.00 94.56 196 GLY A CA 1
ATOM 1542 C C . GLY A 1 196 ? -6.495 2.668 0.096 1.00 94.56 196 GLY A C 1
ATOM 1543 O O . GLY A 1 196 ? -7.437 2.233 -0.555 1.00 94.56 196 GLY A O 1
ATOM 1544 N N . ARG A 1 197 ? -5.766 1.871 0.893 1.00 94.69 197 ARG A N 1
ATOM 1545 C CA . ARG A 1 197 ? -6.020 0.423 1.012 1.00 94.69 197 ARG A CA 1
ATOM 1546 C C . ARG A 1 197 ? -7.407 0.127 1.587 1.00 94.69 197 ARG A C 1
ATOM 1548 O O . ARG A 1 197 ? -8.057 -0.810 1.126 1.00 94.69 197 ARG A O 1
ATOM 1555 N N . ILE A 1 198 ? -7.849 0.892 2.586 1.00 96.81 198 ILE A N 1
ATOM 1556 C CA . ILE A 1 198 ? -9.160 0.712 3.225 1.00 96.81 198 ILE A CA 1
ATOM 1557 C C . ILE A 1 198 ? -10.285 0.983 2.220 1.00 96.81 198 ILE A C 1
ATOM 1559 O O . ILE A 1 198 ? -11.168 0.140 2.062 1.00 96.81 198 ILE A O 1
ATOM 1563 N N . VAL A 1 199 ? -10.222 2.109 1.505 1.00 95.75 199 VAL A N 1
ATOM 1564 C CA . VAL A 1 199 ? -11.205 2.471 0.471 1.00 95.75 199 VAL A CA 1
ATOM 1565 C C . VAL A 1 199 ? -11.182 1.471 -0.682 1.00 95.75 199 VAL A C 1
ATOM 1567 O O . VAL A 1 199 ? -12.234 1.022 -1.123 1.00 95.75 199 VAL A O 1
ATOM 1570 N N . PHE A 1 200 ? -9.997 1.054 -1.126 1.00 94.50 200 PHE A N 1
ATOM 1571 C CA . PHE A 1 200 ? -9.852 0.088 -2.213 1.00 94.50 200 PHE A CA 1
ATOM 1572 C C . PHE A 1 200 ? -10.547 -1.239 -1.895 1.00 94.50 200 PHE A C 1
ATOM 1574 O O . PHE A 1 200 ? -11.327 -1.758 -2.693 1.00 94.50 200 PHE A O 1
ATOM 1581 N N . GLN A 1 201 ? -10.325 -1.766 -0.687 1.00 93.62 201 GLN A N 1
ATOM 1582 C CA . GLN A 1 201 ? -11.021 -2.966 -0.232 1.00 93.62 201 GLN A CA 1
ATOM 1583 C C . GLN A 1 201 ? -12.531 -2.747 -0.105 1.00 93.62 201 GLN A C 1
ATOM 1585 O O . GLN A 1 201 ? -13.298 -3.630 -0.481 1.00 93.62 201 GLN A O 1
ATOM 1590 N N . HIS A 1 202 ? -12.962 -1.585 0.388 1.00 94.88 202 HIS A N 1
ATOM 1591 C CA . HIS A 1 202 ? -14.379 -1.253 0.507 1.00 94.88 202 HIS A CA 1
ATOM 1592 C C . HIS A 1 202 ? -15.091 -1.283 -0.853 1.00 94.88 202 HIS A C 1
ATOM 1594 O O . HIS A 1 202 ? -16.084 -1.992 -1.004 1.00 94.88 202 HIS A O 1
ATOM 1600 N N . LEU A 1 203 ? -14.540 -0.603 -1.862 1.00 94.62 203 LEU A N 1
ATOM 1601 C CA . LEU A 1 203 ? -15.109 -0.544 -3.212 1.00 94.62 203 LEU A CA 1
ATOM 1602 C C . LEU A 1 203 ? -15.207 -1.933 -3.858 1.00 94.62 203 LEU A C 1
ATOM 1604 O O . LEU A 1 203 ? -16.248 -2.297 -4.404 1.00 94.62 203 LEU A O 1
ATOM 1608 N N . HIS A 1 204 ? -14.172 -2.771 -3.727 1.00 92.38 204 HIS A N 1
ATOM 1609 C CA . HIS A 1 204 ? -14.234 -4.149 -4.228 1.00 92.38 204 HIS A CA 1
ATOM 1610 C C . HIS A 1 204 ? -15.278 -5.014 -3.517 1.00 92.38 204 HIS A C 1
ATOM 1612 O O . HIS A 1 204 ? -15.865 -5.899 -4.150 1.00 92.38 204 HIS A O 1
ATOM 1618 N N . ARG A 1 205 ? -15.514 -4.779 -2.220 1.00 91.19 205 ARG A N 1
ATOM 1619 C CA . ARG A 1 205 ? -16.545 -5.484 -1.444 1.00 91.19 205 ARG A CA 1
ATOM 1620 C C . ARG A 1 205 ? -17.956 -5.085 -1.866 1.00 91.19 205 ARG A C 1
ATOM 1622 O O . ARG A 1 205 ? -18.804 -5.965 -1.939 1.00 91.19 205 ARG A O 1
ATOM 1629 N N . GLN A 1 206 ? -18.184 -3.811 -2.186 1.00 90.94 206 GLN A N 1
ATOM 1630 C CA . GLN A 1 206 ? -19.480 -3.323 -2.684 1.00 90.94 206 GLN A CA 1
ATOM 1631 C C . GLN A 1 206 ? -19.721 -3.645 -4.166 1.00 90.94 206 GLN A C 1
ATOM 1633 O O . GLN A 1 206 ? -20.833 -3.508 -4.662 1.00 90.94 206 GLN A O 1
ATOM 1638 N N . GLY A 1 207 ? -18.687 -4.074 -4.898 1.00 88.69 207 GLY A N 1
ATOM 1639 C CA . GLY A 1 207 ? -18.772 -4.253 -6.349 1.00 88.69 207 GLY A CA 1
ATOM 1640 C C . GLY A 1 207 ? -18.726 -2.935 -7.130 1.00 88.69 207 GLY A C 1
ATOM 1641 O O . GLY A 1 207 ? -18.810 -2.952 -8.354 1.00 88.69 207 GLY A O 1
ATOM 1642 N N . GLU A 1 208 ? -18.501 -1.807 -6.455 1.00 89.75 208 GLU A N 1
ATOM 1643 C CA . GLU A 1 208 ? -18.367 -0.462 -7.027 1.00 89.75 208 GLU A CA 1
ATOM 1644 C C . GLU A 1 208 ? -16.959 -0.231 -7.601 1.00 89.75 208 GLU A C 1
ATOM 1646 O O . GLU A 1 208 ? -16.308 0.790 -7.385 1.00 89.75 208 GLU A O 1
ATOM 1651 N N . ALA A 1 209 ? -16.452 -1.215 -8.342 1.00 89.00 209 ALA A N 1
ATOM 1652 C CA . ALA A 1 209 ? -15.089 -1.202 -8.855 1.00 89.00 209 ALA A CA 1
ATOM 1653 C C . ALA A 1 209 ? -14.934 -0.392 -10.152 1.00 89.00 209 ALA A C 1
ATOM 1655 O O . ALA A 1 209 ? -13.829 -0.320 -10.672 1.00 89.00 209 ALA A O 1
ATOM 1656 N N . GLY A 1 210 ? -16.001 0.218 -10.687 1.00 90.56 210 GLY A N 1
ATOM 1657 C CA . GLY A 1 210 ? -15.964 0.930 -11.972 1.00 90.56 210 GLY A CA 1
ATOM 1658 C C . GLY A 1 210 ? -14.867 1.997 -12.032 1.00 90.56 210 GLY A C 1
ATOM 1659 O O . GLY A 1 210 ? -14.059 1.993 -12.957 1.00 90.56 210 GLY A O 1
ATOM 1660 N N . ALA A 1 211 ? -14.764 2.825 -10.988 1.00 88.88 211 ALA A N 1
ATOM 1661 C CA . ALA A 1 211 ? -13.757 3.885 -10.874 1.00 88.88 211 ALA A CA 1
ATOM 1662 C C . ALA A 1 211 ? -12.326 3.378 -10.601 1.00 88.88 211 ALA A C 1
ATOM 1664 O O . ALA A 1 211 ? -11.371 4.137 -10.727 1.00 88.88 211 ALA A O 1
ATOM 1665 N N . ILE A 1 212 ? -12.172 2.110 -10.214 1.00 92.12 212 ILE A N 1
ATOM 1666 C CA . ILE A 1 212 ? -10.878 1.470 -9.926 1.00 92.12 212 ILE A CA 1
ATOM 1667 C C . ILE A 1 212 ? -10.629 0.261 -10.836 1.00 92.12 212 ILE A C 1
ATOM 1669 O O . ILE A 1 212 ? -9.795 -0.589 -10.528 1.00 92.12 212 ILE A O 1
ATOM 1673 N N . SER A 1 213 ? -11.369 0.167 -11.939 1.00 94.38 213 SER A N 1
ATOM 1674 C CA . SER A 1 213 ? -11.289 -0.929 -12.899 1.00 94.38 213 SER A CA 1
ATOM 1675 C C . SER A 1 213 ? -10.033 -0.814 -13.758 1.00 94.38 213 SER A C 1
ATOM 1677 O O . SER A 1 213 ? -9.389 0.237 -13.813 1.00 94.38 213 SER A O 1
ATOM 1679 N N . PHE A 1 214 ? -9.689 -1.899 -14.455 1.00 95.25 214 PHE A N 1
ATOM 1680 C CA . PHE A 1 214 ? -8.592 -1.853 -15.416 1.00 95.25 214 PHE A CA 1
ATOM 1681 C C . PHE A 1 214 ? -8.884 -0.849 -16.542 1.00 95.25 214 PHE A C 1
ATOM 1683 O O . PHE A 1 214 ? -7.998 -0.096 -16.929 1.00 95.25 214 PHE A O 1
ATOM 1690 N N . ASP A 1 215 ? -10.137 -0.753 -16.993 1.00 94.50 215 ASP A N 1
ATOM 1691 C CA . ASP A 1 215 ? -10.546 0.218 -18.013 1.00 94.50 215 ASP A CA 1
ATOM 1692 C C . ASP A 1 215 ? -10.381 1.665 -17.530 1.00 94.50 215 ASP A C 1
ATOM 1694 O O . ASP A 1 215 ? -9.883 2.510 -18.273 1.00 94.50 215 ASP A O 1
ATOM 1698 N N . ALA A 1 216 ? -10.719 1.952 -16.267 1.00 93.56 216 ALA A N 1
ATOM 1699 C CA . ALA A 1 216 ? -10.482 3.267 -15.671 1.00 93.56 216 ALA A CA 1
ATOM 1700 C C . ALA A 1 216 ? -8.982 3.600 -15.601 1.00 93.56 216 ALA A C 1
ATOM 1702 O O . ALA A 1 216 ? -8.576 4.709 -15.946 1.00 93.56 216 ALA A O 1
ATOM 1703 N N . LEU A 1 217 ? -8.148 2.628 -15.215 1.00 93.94 217 LEU A N 1
ATOM 1704 C CA . LEU A 1 217 ? -6.691 2.776 -15.214 1.00 93.94 217 LEU A CA 1
ATOM 1705 C C . LEU A 1 217 ? -6.146 3.055 -16.627 1.00 93.94 217 LEU A C 1
ATOM 1707 O O . LEU A 1 217 ? -5.285 3.917 -16.799 1.00 93.94 217 LEU A O 1
ATOM 1711 N N . MET A 1 218 ? -6.662 2.354 -17.636 1.00 94.94 218 MET A N 1
ATOM 1712 C CA . MET A 1 218 ? -6.282 2.542 -19.037 1.00 94.94 218 MET A CA 1
ATOM 1713 C C . MET A 1 218 ? -6.706 3.912 -19.579 1.00 94.94 218 MET A C 1
ATOM 1715 O O . MET A 1 218 ? -5.941 4.524 -20.324 1.00 94.94 218 MET A O 1
ATOM 1719 N N . GLY A 1 219 ? -7.873 4.419 -19.166 1.00 92.94 219 GLY A N 1
ATOM 1720 C CA . GLY A 1 219 ? -8.321 5.782 -19.467 1.00 92.94 219 GLY A CA 1
ATOM 1721 C C . GLY A 1 219 ? -7.316 6.830 -18.985 1.00 92.94 219 GLY A C 1
ATOM 1722 O O . GLY A 1 219 ? -6.819 7.616 -19.791 1.00 92.94 219 GLY A O 1
ATOM 1723 N N . ILE A 1 220 ? -6.900 6.741 -17.717 1.00 90.94 220 ILE A N 1
ATOM 1724 C CA . ILE A 1 220 ? -5.905 7.653 -17.126 1.00 90.94 220 ILE A CA 1
ATOM 1725 C C . ILE A 1 220 ? -4.561 7.566 -17.864 1.00 90.94 220 ILE A C 1
ATOM 1727 O O . ILE A 1 220 ? -3.947 8.589 -18.167 1.00 90.94 220 ILE A O 1
ATOM 1731 N N . ALA A 1 221 ? -4.098 6.355 -18.190 1.00 88.38 221 ALA A N 1
ATOM 1732 C CA . ALA A 1 221 ? -2.830 6.155 -18.898 1.00 88.38 221 ALA A CA 1
ATOM 1733 C C . ALA A 1 221 ? -2.830 6.742 -20.323 1.00 88.38 221 ALA A C 1
ATOM 1735 O O . ALA A 1 221 ? -1.767 7.065 -20.851 1.00 88.38 221 ALA A O 1
ATOM 1736 N N . SER A 1 222 ? -4.007 6.899 -20.935 1.00 85.50 222 SER A N 1
ATOM 1737 C CA . SER A 1 222 ? -4.169 7.548 -22.242 1.00 85.50 222 SER A CA 1
ATOM 1738 C C . SER A 1 222 ? -4.170 9.085 -22.179 1.00 85.50 222 SER A C 1
ATOM 1740 O O . SER A 1 222 ? -4.185 9.732 -23.224 1.00 85.50 222 SER A O 1
ATOM 1742 N N . GLY A 1 223 ? -4.120 9.674 -20.976 1.00 75.25 223 GLY A N 1
ATOM 1743 C CA . GLY A 1 223 ? -4.191 11.123 -20.768 1.00 75.25 223 GLY A CA 1
ATOM 1744 C C . GLY A 1 223 ? -5.605 11.708 -20.877 1.00 75.25 223 GLY A C 1
ATOM 1745 O O . GLY A 1 223 ? -5.730 12.921 -21.038 1.00 75.25 223 GLY A O 1
ATOM 1746 N N . ASN A 1 224 ? -6.636 10.856 -20.806 1.00 47.22 224 ASN A N 1
ATOM 1747 C CA . ASN A 1 224 ? -8.053 11.233 -20.784 1.00 47.22 224 ASN A CA 1
ATOM 1748 C C . ASN A 1 224 ? -8.612 11.284 -19.360 1.00 47.22 224 ASN A C 1
ATOM 1750 O O . ASN A 1 224 ? -8.185 10.455 -18.522 1.00 47.22 224 ASN A O 1
#

Radius of gyration: 20.34 Å; chains: 1; bounding box: 49×38×54 Å

pLDDT: mean 90.33, std 8.53, range [47.22, 98.31]

InterPro domains:
  IPR017336 Snurportin-1 [PTHR13403] (1-207)
  IPR047857 Snurportin-1, m3G cap-binding domain [PF21974] (1-89)